Protein AF-A0A9D8I6D3-F1 (afdb_monomer_lite)

Foldseek 3Di:
DDAALCPDPLNVVLCQLWDKDKAAAPDLPPDPPLCNVVCVVQPHPPPVQQQARMKIFTAGPVRHTLFIDGLDPHNHNDPPPDDSVNSNVVSSVRSVVSVPPDPSDRDPPPPDADDEDQWKWKFKAFPDDDNNGHHTDIDIFYDPQLQVQQFDDPAKDKDWQQSVCRVQQPNDDPPPPPAPGGFPDKGWIWIWGDDDPFKTKTKTKIWTHGPDNVFHIWIWIKIWMFGHDPVGTQWIWIKIWTFDWDQDPVVRDTDGGIMMMIMIDDGD

pLDDT: mean 74.61, std 16.97, range [25.23, 98.38]

Structure (mmCIF, N/CA/C/O backbone):
data_AF-A0A9D8I6D3-F1
#
_entry.id   AF-A0A9D8I6D3-F1
#
loop_
_atom_site.group_PDB
_atom_site.id
_atom_site.type_symbol
_atom_site.label_atom_id
_atom_site.label_alt_id
_atom_site.label_comp_id
_atom_site.label_asym_id
_atom_site.label_entity_id
_atom_site.label_seq_id
_atom_site.pdbx_PDB_ins_code
_atom_site.Cartn_x
_atom_site.Cartn_y
_atom_site.Cartn_z
_atom_site.occupancy
_atom_site.B_iso_or_equiv
_atom_site.auth_seq_id
_atom_site.auth_comp_id
_atom_site.auth_asym_id
_atom_site.auth_atom_id
_atom_site.pdbx_PDB_model_num
ATOM 1 N N . MET A 1 1 ? 7.083 16.883 -22.397 1.00 25.23 1 MET A N 1
ATOM 2 C CA . MET A 1 1 ? 6.410 15.819 -21.621 1.00 25.23 1 MET A CA 1
ATOM 3 C C . MET A 1 1 ? 7.353 14.633 -21.540 1.00 25.23 1 MET A C 1
ATOM 5 O O . MET A 1 1 ? 7.956 14.309 -22.550 1.00 25.23 1 MET A O 1
ATOM 9 N N . ARG A 1 2 ? 7.552 14.044 -20.360 1.00 27.38 2 ARG A N 1
ATOM 10 C CA . ARG A 1 2 ? 8.265 12.767 -20.203 1.00 27.38 2 ARG A CA 1
ATOM 11 C C . ARG A 1 2 ? 7.326 11.844 -19.436 1.00 27.38 2 ARG A C 1
ATOM 13 O O . ARG A 1 2 ? 7.412 11.757 -18.217 1.00 27.38 2 ARG A O 1
ATOM 20 N N . GLY A 1 3 ? 6.341 11.309 -20.153 1.00 29.23 3 GLY A N 1
ATOM 21 C CA . GLY A 1 3 ? 5.610 10.132 -19.702 1.00 29.23 3 GLY A CA 1
ATOM 22 C C . GLY A 1 3 ? 6.511 8.908 -19.851 1.00 29.23 3 GLY A C 1
ATOM 23 O O . GLY A 1 3 ? 7.496 8.946 -20.592 1.00 29.23 3 GLY A O 1
ATOM 24 N N . SER A 1 4 ? 6.203 7.841 -19.123 1.00 45.69 4 SER A N 1
ATOM 25 C CA . SER A 1 4 ? 6.807 6.540 -19.399 1.00 45.69 4 SER A CA 1
ATOM 26 C C . SER A 1 4 ? 6.418 6.121 -20.820 1.00 45.69 4 SER A C 1
ATOM 28 O O . SER A 1 4 ? 5.261 6.264 -21.206 1.00 45.69 4 SER A O 1
ATOM 30 N N . SER A 1 5 ? 7.347 5.592 -21.616 1.00 48.78 5 SER A N 1
ATOM 31 C CA . SER A 1 5 ? 7.023 5.091 -22.962 1.00 48.78 5 SER A CA 1
ATOM 32 C C . SER A 1 5 ? 5.937 4.008 -22.942 1.00 48.78 5 SER A C 1
ATOM 34 O O . SER A 1 5 ? 5.195 3.856 -23.907 1.00 48.78 5 SER A O 1
ATOM 36 N N . LEU A 1 6 ? 5.789 3.314 -21.810 1.00 49.06 6 LEU A N 1
ATOM 37 C CA . LEU A 1 6 ? 4.766 2.299 -21.558 1.00 49.06 6 LEU A CA 1
ATOM 38 C C . LEU A 1 6 ? 3.348 2.859 -21.380 1.00 49.06 6 LEU A C 1
ATOM 40 O O . LEU A 1 6 ? 2.385 2.111 -21.515 1.00 49.06 6 LEU A O 1
ATOM 44 N N . SER A 1 7 ? 3.196 4.155 -21.094 1.00 46.78 7 SER A N 1
ATOM 45 C CA . SER A 1 7 ? 1.886 4.811 -20.995 1.00 46.78 7 SER A CA 1
ATOM 46 C C . SER A 1 7 ? 1.435 5.446 -22.317 1.00 46.78 7 SER A C 1
ATOM 48 O O . SER A 1 7 ? 0.397 6.102 -22.350 1.00 46.78 7 SER A O 1
ATOM 50 N N . HIS A 1 8 ? 2.206 5.296 -23.403 1.00 50.53 8 HIS A N 1
ATOM 51 C CA . HIS A 1 8 ? 1.844 5.837 -24.713 1.00 50.53 8 HIS A CA 1
ATOM 52 C C . HIS A 1 8 ? 0.661 5.047 -25.308 1.00 50.53 8 HIS A C 1
ATOM 54 O O . HIS A 1 8 ? 0.730 3.816 -25.317 1.00 50.53 8 HIS A O 1
ATOM 60 N N . PRO A 1 9 ? -0.399 5.691 -25.838 1.00 56.09 9 PRO A N 1
ATOM 61 C CA . PRO A 1 9 ? -1.592 4.992 -26.329 1.00 56.09 9 PRO A CA 1
ATOM 62 C C . PRO A 1 9 ? -1.296 3.889 -27.350 1.00 56.09 9 PRO A C 1
ATOM 64 O O . PRO A 1 9 ? -1.858 2.804 -27.252 1.00 56.09 9 PRO A O 1
ATOM 67 N N . GLU A 1 10 ? -0.363 4.131 -28.271 1.00 52.75 10 GLU A N 1
ATOM 68 C CA . GLU A 1 10 ? 0.056 3.146 -29.281 1.00 52.75 10 GLU A CA 1
ATOM 69 C C . GLU A 1 10 ? 0.803 1.950 -28.673 1.00 52.75 10 GLU A C 1
ATOM 71 O O . GLU A 1 10 ? 0.660 0.821 -29.138 1.00 52.75 10 GLU A O 1
ATOM 76 N N . VAL A 1 11 ? 1.574 2.175 -27.603 1.00 54.31 11 VAL A N 1
ATOM 77 C CA . VAL A 1 11 ? 2.233 1.092 -26.862 1.00 54.31 11 VAL A CA 1
ATOM 78 C C . VAL A 1 11 ? 1.178 0.298 -26.108 1.00 54.31 11 VAL A C 1
ATOM 80 O O . VAL A 1 11 ? 1.127 -0.915 -26.247 1.00 54.31 11 VAL A O 1
ATOM 83 N N . VAL A 1 12 ? 0.266 0.965 -25.397 1.00 57.06 12 VAL A N 1
ATOM 84 C CA . VAL A 1 12 ? -0.869 0.313 -24.726 1.00 57.06 12 VAL A CA 1
ATOM 85 C C . VAL A 1 12 ? -1.694 -0.516 -25.714 1.00 57.06 12 VAL A C 1
ATOM 87 O O . VAL A 1 12 ? -2.088 -1.633 -25.391 1.00 57.06 12 VAL A O 1
ATOM 90 N N . GLU A 1 13 ? -1.935 -0.016 -26.925 1.00 57.06 13 GLU A N 1
ATOM 91 C CA . GLU A 1 13 ? -2.637 -0.752 -27.976 1.00 57.06 13 GLU A CA 1
ATOM 92 C C . GLU A 1 13 ? -1.855 -1.982 -28.456 1.00 57.06 13 GLU A C 1
ATOM 94 O O . GLU A 1 13 ? -2.432 -3.068 -28.526 1.00 57.06 13 GLU A O 1
ATOM 99 N N . ALA A 1 14 ? -0.548 -1.847 -28.701 1.00 52.81 14 ALA A N 1
ATOM 100 C CA . ALA A 1 14 ? 0.328 -2.959 -29.076 1.00 52.81 14 ALA A CA 1
ATOM 101 C C . ALA A 1 14 ? 0.475 -4.016 -27.964 1.00 52.81 14 ALA A C 1
ATOM 103 O O . ALA A 1 14 ? 0.697 -5.189 -28.258 1.00 52.81 14 ALA A O 1
ATOM 104 N N . LEU A 1 15 ? 0.335 -3.614 -26.697 1.00 55.47 15 LEU A N 1
ATOM 105 C CA . LEU A 1 15 ? 0.423 -4.474 -25.516 1.00 55.47 15 LEU A CA 1
ATOM 106 C C . LEU A 1 15 ? -0.850 -5.287 -25.250 1.00 55.47 15 LEU A C 1
ATOM 108 O O . LEU A 1 15 ? -0.769 -6.339 -24.633 1.00 55.47 15 LEU A O 1
ATOM 112 N N . ARG A 1 16 ? -2.027 -4.847 -25.711 1.00 55.91 16 ARG A N 1
ATOM 113 C CA . ARG A 1 16 ? -3.321 -5.503 -25.418 1.00 55.91 16 ARG A CA 1
ATOM 114 C C . ARG A 1 16 ? -3.412 -7.018 -25.680 1.00 55.91 16 ARG A C 1
ATOM 116 O O . ARG A 1 16 ? -4.182 -7.649 -24.959 1.00 55.91 16 ARG A O 1
ATOM 123 N N . PRO A 1 17 ? -2.730 -7.617 -26.676 1.00 57.31 17 PRO A N 1
ATOM 124 C CA . PRO A 1 17 ? -2.785 -9.061 -26.907 1.00 57.31 17 PRO A CA 1
ATOM 125 C C . PRO A 1 17 ? -1.760 -9.861 -26.089 1.00 57.31 17 PRO A C 1
ATOM 127 O O . PRO A 1 17 ? -1.773 -11.089 -26.167 1.00 57.31 17 PRO A O 1
ATOM 130 N N . PHE A 1 18 ? -0.864 -9.195 -25.353 1.00 60.69 18 PHE A N 1
ATOM 131 C CA . PHE A 1 18 ? 0.309 -9.803 -24.726 1.00 60.69 18 PHE A CA 1
ATOM 132 C C . PHE A 1 18 ? 0.389 -9.452 -23.247 1.00 60.69 18 PHE A C 1
ATOM 134 O O . PHE A 1 18 ? 0.079 -8.337 -22.832 1.00 60.69 18 PHE A O 1
ATOM 141 N N . ILE A 1 19 ? 0.892 -10.380 -22.441 1.00 57.84 19 ILE A N 1
ATOM 142 C CA . ILE A 1 19 ? 1.398 -10.006 -21.122 1.00 57.84 19 ILE A CA 1
ATOM 143 C C . ILE A 1 19 ? 2.809 -9.477 -21.357 1.00 57.84 19 ILE A C 1
ATOM 145 O O . ILE A 1 19 ? 3.687 -10.218 -21.802 1.00 57.84 19 ILE A O 1
ATOM 149 N N . VAL A 1 20 ? 3.025 -8.189 -21.084 1.00 60.09 20 VAL A N 1
ATOM 150 C CA . VAL A 1 20 ? 4.369 -7.610 -21.075 1.00 60.09 20 VAL A CA 1
ATOM 151 C C . VAL A 1 20 ? 4.749 -7.255 -19.658 1.00 60.09 20 VAL A C 1
ATOM 153 O O . VAL A 1 20 ? 4.120 -6.420 -19.012 1.00 60.09 20 VAL A O 1
ATOM 156 N N . THR A 1 21 ? 5.797 -7.915 -19.190 1.00 61.16 21 THR A N 1
ATOM 157 C CA . THR A 1 21 ? 6.391 -7.689 -17.879 1.00 61.16 21 THR A CA 1
ATOM 158 C C . THR A 1 21 ? 7.831 -7.237 -18.051 1.00 61.16 21 THR A C 1
ATOM 160 O O . THR A 1 21 ? 8.474 -7.523 -19.070 1.00 61.16 21 THR A O 1
ATOM 163 N N . PHE A 1 22 ? 8.333 -6.494 -17.073 1.00 65.06 22 PHE A N 1
ATOM 164 C CA . PHE A 1 22 ? 9.709 -6.036 -17.058 1.00 65.06 22 PHE A CA 1
ATOM 165 C C . PHE A 1 22 ? 10.405 -6.466 -15.773 1.00 65.06 22 PHE A C 1
ATOM 167 O O . PHE A 1 22 ? 9.817 -6.451 -14.696 1.00 65.06 22 PHE A O 1
ATOM 174 N N . TRP A 1 23 ? 11.681 -6.822 -15.887 1.00 64.19 23 TRP A N 1
ATOM 175 C CA . TRP A 1 23 ? 12.535 -7.073 -14.732 1.00 64.19 23 TRP A CA 1
ATOM 176 C C . TRP A 1 23 ? 13.748 -6.157 -14.771 1.00 64.19 23 TRP A C 1
ATOM 178 O O . TRP A 1 23 ? 14.452 -6.096 -15.779 1.00 64.19 23 TRP A O 1
ATOM 188 N N . GLY A 1 24 ? 13.968 -5.440 -13.671 1.00 58.34 24 GLY A N 1
ATOM 189 C CA . GLY A 1 24 ? 14.990 -4.413 -13.544 1.00 58.34 24 GLY A CA 1
ATOM 190 C C . GLY A 1 24 ? 16.046 -4.747 -12.495 1.00 58.34 24 GLY A C 1
ATOM 191 O O . GLY A 1 24 ? 16.035 -4.094 -11.462 1.00 58.34 24 GLY A O 1
ATOM 192 N N . GLN A 1 25 ? 16.942 -5.722 -12.705 1.00 58.38 25 GLN A N 1
ATOM 193 C CA . GLN A 1 25 ? 18.118 -5.917 -11.834 1.00 58.38 25 GLN A CA 1
ATOM 194 C C . GLN A 1 25 ? 19.316 -6.560 -12.547 1.00 58.38 25 GLN A C 1
ATOM 196 O O . GLN A 1 25 ? 19.176 -7.348 -13.479 1.00 58.38 25 GLN A O 1
ATOM 201 N N . SER A 1 26 ? 20.511 -6.235 -12.044 1.00 50.62 26 SER A N 1
ATOM 202 C CA . SER A 1 26 ? 21.804 -6.826 -12.409 1.00 50.62 26 SER A CA 1
ATOM 203 C C . SER A 1 26 ? 22.132 -8.127 -11.663 1.00 50.62 26 SER A C 1
ATOM 205 O O . SER A 1 26 ? 23.129 -8.763 -11.994 1.00 50.62 26 SER A O 1
ATOM 207 N N . ASN A 1 27 ? 21.334 -8.519 -10.659 1.00 51.69 27 ASN A N 1
ATOM 208 C CA . ASN A 1 27 ? 21.620 -9.679 -9.816 1.00 51.69 27 ASN A CA 1
ATOM 209 C C . ASN A 1 27 ? 20.580 -10.796 -10.007 1.00 51.69 27 ASN A C 1
ATOM 211 O O . ASN A 1 27 ? 19.398 -10.618 -9.720 1.00 51.69 27 ASN A O 1
ATOM 215 N N . ASN A 1 28 ? 21.036 -11.954 -10.487 1.00 58.34 28 ASN A N 1
ATOM 216 C CA . ASN A 1 28 ? 20.189 -13.115 -10.781 1.00 58.34 28 ASN A CA 1
ATOM 217 C C . ASN A 1 28 ? 19.719 -13.855 -9.521 1.00 58.34 28 ASN A C 1
ATOM 219 O O . ASN A 1 28 ? 18.747 -14.600 -9.584 1.00 58.34 28 ASN A O 1
ATOM 223 N N . GLU A 1 29 ? 20.402 -13.673 -8.389 1.00 56.31 29 GLU A N 1
ATOM 224 C CA . GLU A 1 29 ? 20.186 -14.455 -7.162 1.00 56.31 29 GLU A CA 1
ATOM 225 C C . GLU A 1 29 ? 18.871 -14.132 -6.434 1.00 56.31 29 GLU A C 1
ATOM 227 O O . GLU A 1 29 ? 18.502 -14.829 -5.494 1.00 56.31 29 GLU A O 1
ATOM 232 N N . ARG A 1 30 ? 18.158 -13.077 -6.852 1.00 60.78 30 ARG A N 1
ATOM 233 C CA . ARG A 1 30 ? 16.897 -12.620 -6.239 1.00 60.78 30 ARG A CA 1
ATOM 234 C C . ARG A 1 30 ? 15.720 -12.584 -7.217 1.00 60.78 30 ARG A C 1
ATOM 236 O O . ARG A 1 30 ? 14.749 -11.870 -6.978 1.00 60.78 30 ARG A O 1
ATOM 243 N N . LEU A 1 31 ? 15.815 -13.297 -8.340 1.00 65.00 31 LEU A N 1
ATOM 244 C CA . LEU A 1 31 ? 14.696 -13.410 -9.275 1.00 65.00 31 LEU A CA 1
ATOM 245 C C . LEU A 1 31 ? 13.529 -14.147 -8.594 1.00 65.00 31 LEU A C 1
ATOM 247 O O . LEU A 1 31 ? 13.761 -15.234 -8.067 1.00 65.00 31 LEU A O 1
ATOM 251 N N . PRO A 1 32 ? 12.297 -13.603 -8.614 1.00 64.12 32 PRO A N 1
ATOM 252 C CA . PRO A 1 32 ? 11.116 -14.348 -8.198 1.00 64.12 32 PRO A CA 1
ATOM 253 C C . PRO A 1 32 ? 10.988 -15.649 -8.993 1.00 64.12 32 PRO A C 1
ATOM 255 O O . PRO A 1 32 ? 11.349 -15.683 -10.176 1.00 64.12 32 PRO A O 1
ATOM 258 N N . ASP A 1 33 ? 10.429 -16.683 -8.365 1.00 67.56 33 ASP A N 1
ATOM 259 C CA . ASP A 1 33 ? 10.305 -18.023 -8.955 1.00 67.56 33 ASP A CA 1
ATOM 260 C C . ASP A 1 33 ? 9.580 -18.010 -10.309 1.00 67.56 33 ASP A C 1
ATOM 262 O O . ASP A 1 33 ? 9.948 -18.759 -11.209 1.00 67.56 33 ASP A O 1
ATOM 266 N N . ASP A 1 34 ? 8.631 -17.093 -10.506 1.00 66.62 34 ASP A N 1
ATOM 267 C CA . ASP A 1 34 ? 7.890 -16.951 -11.766 1.00 66.62 34 ASP A CA 1
ATOM 268 C C . ASP A 1 34 ? 8.686 -16.228 -12.872 1.00 66.62 34 ASP A C 1
ATOM 270 O O . ASP A 1 34 ? 8.423 -16.393 -14.064 1.00 66.62 34 ASP A O 1
ATOM 274 N N . VAL A 1 35 ? 9.685 -15.420 -12.504 1.00 70.62 35 VAL A N 1
ATOM 275 C CA . VAL A 1 35 ? 10.511 -14.639 -13.446 1.00 70.62 35 VAL A CA 1
ATOM 276 C C . VAL A 1 35 ? 11.757 -15.420 -13.860 1.00 70.62 35 VAL A C 1
ATOM 278 O O . VAL A 1 35 ? 12.253 -15.261 -14.980 1.00 70.62 35 VAL A O 1
ATOM 281 N N . LEU A 1 36 ? 12.266 -16.288 -12.984 1.00 73.31 36 LEU A N 1
ATOM 282 C CA . LEU A 1 36 ? 13.466 -17.083 -13.231 1.00 73.31 36 LEU A CA 1
ATOM 283 C C . LEU A 1 36 ? 13.376 -17.932 -14.524 1.00 73.31 36 LEU A C 1
ATOM 285 O O . LEU A 1 36 ? 14.323 -17.862 -15.316 1.00 73.31 36 LEU A O 1
ATOM 289 N N . PRO A 1 37 ? 12.270 -18.646 -14.824 1.00 75.38 37 PRO A N 1
ATOM 290 C CA . PRO A 1 37 ? 12.111 -19.383 -16.078 1.00 75.38 37 PRO A CA 1
ATOM 291 C C . PR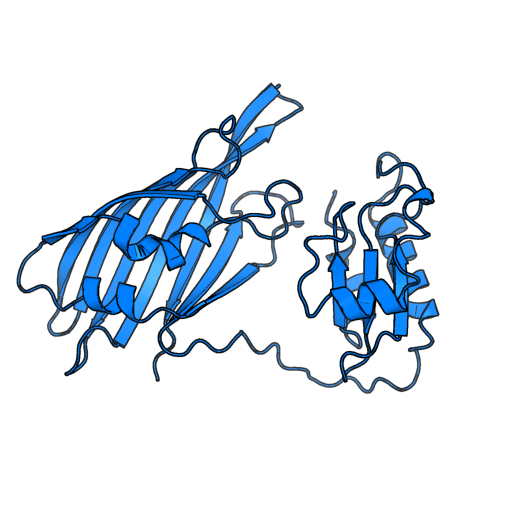O A 1 37 ? 12.153 -18.480 -17.315 1.00 75.38 37 PRO A C 1
ATOM 293 O O . PRO A 1 37 ? 12.790 -18.829 -18.309 1.00 75.38 37 PRO A O 1
ATOM 296 N N . LEU A 1 38 ? 11.537 -17.293 -17.252 1.00 75.81 38 LEU A N 1
ATOM 297 C CA . LEU A 1 38 ? 11.550 -16.316 -18.349 1.00 75.81 38 LEU A CA 1
ATOM 298 C C . LEU A 1 38 ? 12.968 -15.793 -18.606 1.00 75.81 38 LEU A C 1
ATOM 300 O O . LEU A 1 38 ? 13.418 -15.705 -19.749 1.00 75.81 38 LEU A O 1
ATOM 304 N N . HIS A 1 39 ? 13.699 -15.498 -17.532 1.00 74.50 39 HIS A N 1
ATOM 305 C CA . HIS A 1 39 ? 15.086 -15.048 -17.587 1.00 74.50 39 HIS A CA 1
ATOM 306 C C . HIS A 1 39 ? 16.042 -16.127 -18.129 1.00 74.50 39 HIS A C 1
ATOM 308 O O . HIS A 1 39 ? 16.979 -15.824 -18.872 1.00 74.50 39 HIS A O 1
ATOM 314 N N . GLN A 1 40 ? 15.823 -17.394 -17.774 1.00 76.19 40 GLN A N 1
ATOM 315 C CA . GLN A 1 40 ? 16.586 -18.522 -18.314 1.00 76.19 40 GLN A CA 1
ATOM 316 C C . GLN A 1 40 ? 16.282 -18.741 -19.800 1.00 76.19 40 GLN A C 1
ATOM 318 O O . GLN A 1 40 ? 17.212 -18.852 -20.600 1.00 76.19 40 GLN A O 1
ATOM 323 N N . ALA A 1 41 ? 15.002 -18.722 -20.183 1.00 73.44 41 ALA A N 1
ATOM 324 C CA . ALA A 1 41 ? 14.556 -18.865 -21.569 1.00 73.44 41 ALA A CA 1
ATOM 325 C C . ALA A 1 41 ? 15.065 -17.736 -22.483 1.00 73.44 41 ALA A C 1
ATOM 327 O O . ALA A 1 41 ? 15.252 -17.946 -23.679 1.00 73.44 41 ALA A O 1
ATOM 328 N N . SER A 1 42 ? 15.369 -16.560 -21.925 1.00 70.62 42 SER A N 1
ATOM 329 C CA . SER A 1 42 ? 15.998 -15.452 -22.650 1.00 70.62 42 SER A CA 1
ATOM 330 C C . SER A 1 42 ? 17.528 -15.571 -22.791 1.00 70.62 42 SER A C 1
ATOM 332 O O . SER A 1 42 ? 18.176 -14.582 -23.128 1.00 70.62 42 SER A O 1
ATOM 334 N N . GLY A 1 43 ? 18.138 -16.722 -22.479 1.00 67.56 43 GLY A N 1
ATOM 335 C CA . GLY A 1 43 ? 19.587 -16.957 -22.621 1.00 67.56 43 GLY A CA 1
ATOM 336 C C . GLY A 1 43 ? 20.438 -16.745 -21.357 1.00 67.56 43 GLY A C 1
ATOM 337 O O . GLY A 1 43 ? 21.668 -16.830 -21.423 1.00 67.56 43 GLY A O 1
ATOM 338 N N . GLY A 1 44 ? 19.824 -16.509 -20.190 1.00 61.56 44 GLY A N 1
ATOM 339 C CA . GLY A 1 44 ? 20.514 -16.490 -18.892 1.00 61.56 44 GLY A CA 1
ATOM 340 C C . GLY A 1 44 ? 21.611 -15.419 -18.717 1.00 61.56 44 GLY A C 1
ATOM 341 O O . GLY A 1 44 ? 21.577 -14.348 -19.321 1.00 61.56 44 GLY A O 1
ATOM 342 N N . ALA A 1 45 ? 22.575 -15.694 -17.824 1.00 50.94 45 ALA A N 1
ATOM 343 C CA . ALA A 1 45 ? 23.610 -14.770 -17.321 1.00 50.94 45 ALA A CA 1
ATOM 344 C C . ALA A 1 45 ? 24.635 -14.265 -18.363 1.00 50.94 45 ALA A C 1
ATOM 346 O O . ALA A 1 45 ? 25.458 -13.406 -18.050 1.00 50.94 45 ALA A O 1
ATOM 347 N N . SER A 1 46 ? 24.593 -14.772 -19.595 1.00 48.34 46 SER A N 1
ATOM 348 C CA . SER A 1 46 ? 25.583 -14.503 -20.647 1.00 48.34 46 SER A CA 1
ATOM 349 C C . SER A 1 46 ? 25.493 -13.097 -21.268 1.00 48.34 46 SER A C 1
ATOM 351 O O . SER A 1 46 ? 26.379 -12.700 -22.022 1.00 48.34 46 SER A O 1
ATOM 353 N N . HIS A 1 47 ? 24.470 -12.306 -20.925 1.00 49.00 47 HIS A N 1
ATOM 354 C CA . HIS A 1 47 ? 24.153 -11.060 -21.631 1.00 49.00 47 HIS A CA 1
ATOM 355 C C . HIS A 1 47 ? 24.216 -9.774 -20.797 1.00 49.00 47 HIS A C 1
ATOM 357 O O . HIS A 1 47 ? 23.933 -8.704 -21.327 1.00 49.00 47 HIS A O 1
ATOM 363 N N . PHE A 1 48 ? 24.699 -9.801 -19.548 1.00 49.22 48 PHE A N 1
ATOM 364 C CA . PHE A 1 48 ? 24.988 -8.551 -18.814 1.00 49.22 48 PHE A CA 1
ATOM 365 C C . PHE A 1 48 ? 26.072 -7.681 -19.477 1.00 49.22 48 PHE A C 1
ATOM 367 O O . PHE A 1 48 ? 26.217 -6.509 -19.139 1.00 49.22 48 PHE A O 1
ATOM 374 N N . ALA A 1 49 ? 26.759 -8.207 -20.495 1.00 47.06 49 ALA A N 1
ATOM 375 C CA . ALA A 1 49 ? 27.606 -7.438 -21.399 1.00 47.06 49 ALA A CA 1
ATOM 376 C C . ALA A 1 49 ? 26.844 -6.365 -22.214 1.00 47.06 49 ALA A C 1
ATOM 378 O O . ALA A 1 49 ? 27.483 -5.494 -22.799 1.00 47.06 49 ALA A O 1
ATOM 379 N N . THR A 1 50 ? 25.501 -6.386 -22.273 1.00 49.31 50 THR A N 1
ATOM 380 C CA . THR A 1 50 ? 24.719 -5.453 -23.108 1.00 49.31 50 THR A CA 1
ATOM 381 C C . THR A 1 50 ? 24.295 -4.156 -22.412 1.00 49.31 50 THR A C 1
ATOM 383 O O . THR A 1 50 ? 23.665 -3.327 -23.064 1.00 49.31 50 THR A O 1
ATOM 386 N N . GLY A 1 51 ? 24.637 -3.938 -21.136 1.00 50.41 51 GLY A N 1
ATOM 387 C CA . GLY A 1 51 ? 24.558 -2.621 -20.475 1.00 50.41 51 GLY A CA 1
ATOM 388 C C . GLY A 1 51 ? 23.159 -2.086 -20.116 1.00 50.41 51 GLY A C 1
ATOM 389 O O . GLY A 1 51 ? 23.057 -0.994 -19.562 1.00 50.41 51 GLY A O 1
ATOM 390 N N . SER A 1 52 ? 22.083 -2.839 -20.379 1.00 59.34 52 SER A N 1
ATOM 391 C CA . SER A 1 52 ? 20.728 -2.521 -19.903 1.00 59.34 52 SER A CA 1
ATOM 392 C C . SER A 1 52 ? 20.365 -3.407 -18.713 1.00 59.34 52 SER A C 1
ATOM 394 O O . SER A 1 52 ? 20.474 -4.629 -18.793 1.00 59.34 52 SER A O 1
ATOM 396 N N . ASN A 1 53 ? 19.928 -2.798 -17.611 1.00 63.66 53 ASN A N 1
ATOM 397 C CA . ASN A 1 53 ? 19.466 -3.506 -16.415 1.00 63.66 53 ASN A CA 1
ATOM 398 C C . ASN A 1 53 ? 17.968 -3.839 -16.453 1.00 63.66 53 ASN A C 1
ATOM 400 O O . ASN A 1 53 ? 17.492 -4.472 -15.519 1.00 63.66 53 ASN A O 1
ATOM 404 N N . VAL A 1 54 ? 17.241 -3.416 -17.494 1.00 69.94 54 VAL A N 1
ATOM 405 C CA . VAL A 1 54 ? 15.803 -3.665 -17.654 1.00 69.94 54 VAL A CA 1
ATOM 406 C C . VAL A 1 54 ? 15.583 -4.605 -18.830 1.00 69.94 54 VAL A C 1
ATOM 408 O O . VAL A 1 54 ? 15.970 -4.292 -19.955 1.00 69.94 54 VAL A O 1
ATOM 411 N N . ARG A 1 55 ? 14.925 -5.739 -18.589 1.00 75.12 55 ARG A N 1
ATOM 412 C CA . ARG A 1 55 ? 14.458 -6.659 -19.634 1.00 75.12 55 ARG A CA 1
ATOM 413 C C . ARG A 1 55 ? 12.954 -6.581 -19.756 1.00 75.12 55 ARG A C 1
ATOM 415 O O . ARG A 1 55 ? 12.273 -6.551 -18.739 1.00 75.12 55 ARG A O 1
ATOM 422 N N . CYS A 1 56 ? 12.460 -6.599 -20.982 1.00 78.62 56 CYS A N 1
ATOM 423 C CA . CYS A 1 56 ? 11.050 -6.725 -21.303 1.00 78.62 56 CYS A CA 1
ATOM 424 C C . CYS A 1 56 ? 10.800 -8.119 -21.876 1.00 78.62 56 CYS A C 1
ATOM 426 O O . CYS A 1 56 ? 11.492 -8.544 -22.804 1.00 78.62 56 CYS A O 1
ATOM 428 N N . PHE A 1 57 ? 9.805 -8.809 -21.332 1.00 81.88 57 PHE A N 1
ATOM 429 C CA . PHE A 1 57 ? 9.352 -10.112 -21.804 1.00 81.88 57 PHE A CA 1
ATOM 430 C C . PHE A 1 57 ? 7.972 -9.954 -22.435 1.00 81.88 57 PHE A C 1
ATOM 432 O O . PHE A 1 57 ? 7.103 -9.314 -21.849 1.00 81.88 57 PHE A O 1
ATOM 439 N N . VAL A 1 58 ? 7.781 -10.529 -23.619 1.00 79.81 58 VAL A N 1
ATOM 440 C CA . VAL A 1 58 ? 6.497 -10.602 -24.322 1.00 79.81 58 VAL A CA 1
ATOM 441 C C . VAL A 1 58 ? 6.004 -12.034 -24.208 1.00 79.81 58 VAL A C 1
ATOM 443 O O . VAL A 1 58 ? 6.666 -12.942 -24.712 1.00 79.81 58 VAL A O 1
ATOM 446 N N . LEU A 1 59 ? 4.874 -12.238 -23.535 1.00 75.06 59 LEU A N 1
ATOM 447 C CA . LEU A 1 59 ? 4.297 -13.562 -23.304 1.00 75.06 59 LEU A CA 1
ATOM 448 C C . LEU A 1 59 ? 2.993 -13.751 -24.092 1.00 75.06 59 LEU A C 1
ATOM 450 O O . LEU A 1 59 ? 2.272 -12.783 -24.356 1.00 75.06 59 LEU A O 1
ATOM 454 N N . ASP A 1 60 ? 2.684 -15.002 -24.434 1.00 70.88 60 ASP A N 1
ATOM 455 C CA . ASP A 1 60 ? 1.363 -15.401 -24.924 1.00 70.88 60 ASP A CA 1
ATOM 456 C C . ASP A 1 60 ? 0.322 -15.455 -23.788 1.00 70.88 60 ASP A C 1
ATOM 458 O O . ASP A 1 60 ? 0.624 -15.215 -22.616 1.00 70.88 60 ASP A O 1
ATOM 462 N N . ALA A 1 61 ? -0.930 -15.760 -24.139 1.00 65.19 61 ALA A N 1
ATOM 463 C CA . ALA A 1 61 ? -2.031 -15.851 -23.178 1.00 65.19 61 ALA A CA 1
ATOM 464 C C . ALA A 1 61 ? -1.887 -17.011 -22.171 1.00 65.19 61 ALA A C 1
ATOM 466 O O . ALA A 1 61 ? -2.510 -16.966 -21.112 1.00 65.19 61 ALA A O 1
ATOM 467 N N . ASP A 1 62 ? -1.063 -18.016 -22.479 1.00 65.81 62 ASP A N 1
ATOM 468 C CA . ASP A 1 62 ? -0.739 -19.134 -21.588 1.00 65.81 62 ASP A CA 1
ATOM 469 C C . ASP A 1 62 ? 0.498 -18.828 -20.714 1.00 65.81 62 ASP A C 1
ATOM 471 O O . ASP A 1 62 ? 0.961 -19.690 -19.966 1.00 65.81 62 ASP A O 1
ATOM 475 N N . GLY A 1 63 ? 1.060 -17.614 -20.808 1.00 66.19 63 GLY A N 1
ATOM 476 C CA . GLY A 1 63 ? 2.249 -17.188 -20.069 1.00 66.19 63 GLY A CA 1
ATOM 477 C C . GLY A 1 63 ? 3.576 -17.676 -20.659 1.00 66.19 63 GLY A C 1
ATOM 478 O O . GLY A 1 63 ? 4.612 -17.559 -20.003 1.00 66.19 63 GLY A O 1
ATOM 479 N N . ARG A 1 64 ? 3.594 -18.214 -21.886 1.00 76.31 64 ARG A N 1
ATOM 480 C CA . ARG A 1 64 ? 4.832 -18.657 -22.549 1.00 76.31 64 ARG A CA 1
ATOM 481 C C . ARG A 1 64 ? 5.563 -17.484 -23.187 1.00 76.31 64 ARG A C 1
ATOM 483 O O . ARG A 1 64 ? 4.951 -16.629 -23.819 1.00 76.31 64 ARG A O 1
ATOM 490 N N . LEU A 1 65 ? 6.891 -17.474 -23.077 1.00 80.44 65 LEU A N 1
ATOM 491 C CA . LEU A 1 65 ? 7.742 -16.442 -23.671 1.00 80.44 65 LEU A CA 1
ATOM 492 C C . LEU A 1 65 ? 7.711 -16.502 -25.208 1.00 80.44 65 LEU A C 1
ATOM 494 O O . LEU A 1 65 ? 8.173 -17.474 -25.800 1.00 80.44 65 LEU A O 1
ATOM 498 N N . LEU A 1 66 ? 7.215 -15.438 -25.843 1.00 80.62 66 LEU A N 1
ATOM 499 C CA . LEU A 1 66 ? 7.215 -15.250 -27.298 1.00 80.62 66 LEU A CA 1
ATOM 500 C C . LEU A 1 66 ? 8.450 -14.488 -27.776 1.00 80.62 66 LEU A C 1
ATOM 502 O O . LEU A 1 66 ? 9.019 -14.800 -28.818 1.00 80.62 66 LEU A O 1
ATOM 506 N N . HIS A 1 67 ? 8.848 -13.459 -27.029 1.00 85.44 67 HIS A N 1
ATOM 507 C CA . HIS A 1 67 ? 9.981 -12.601 -27.369 1.00 85.44 67 HIS A CA 1
ATOM 508 C C . HIS A 1 67 ? 10.519 -11.894 -26.138 1.00 85.44 67 HIS A C 1
ATOM 510 O O . HIS A 1 67 ? 9.818 -11.728 -25.141 1.00 85.44 67 HIS A O 1
ATOM 516 N N . TRP A 1 68 ? 11.752 -11.416 -26.222 1.00 84.81 68 TRP A N 1
ATOM 517 C CA . TRP A 1 68 ? 12.328 -10.559 -25.200 1.00 84.81 68 TRP A CA 1
ATOM 518 C C . TRP A 1 68 ? 13.213 -9.493 -25.836 1.00 84.81 68 TRP A C 1
ATOM 520 O O . TRP A 1 68 ? 13.770 -9.673 -26.919 1.00 84.81 68 TRP A O 1
ATOM 530 N N . PHE A 1 69 ? 13.341 -8.362 -25.154 1.00 80.00 69 PHE A N 1
ATOM 531 C CA . PHE A 1 69 ? 14.213 -7.273 -25.574 1.00 80.00 69 PHE A CA 1
ATOM 532 C C . PHE A 1 69 ? 14.656 -6.440 -24.371 1.00 80.00 69 PHE A C 1
ATOM 534 O O . PHE A 1 69 ? 14.102 -6.544 -23.276 1.00 80.00 69 PHE A O 1
ATOM 541 N N . ASN A 1 70 ? 15.680 -5.612 -24.560 1.00 78.12 70 ASN A N 1
ATOM 542 C CA . ASN A 1 70 ? 16.123 -4.688 -23.522 1.00 78.12 70 ASN A CA 1
ATOM 543 C C . ASN A 1 70 ? 15.131 -3.530 -23.404 1.00 78.12 70 ASN A C 1
ATOM 545 O O . ASN A 1 70 ? 14.749 -2.939 -24.406 1.00 78.12 70 ASN A O 1
ATOM 549 N N . GLY A 1 71 ? 14.781 -3.128 -22.185 1.00 72.62 71 GLY A N 1
ATOM 550 C CA . GLY A 1 71 ? 13.915 -1.970 -21.959 1.00 72.62 71 GLY A CA 1
ATOM 551 C C . GLY A 1 71 ? 14.514 -0.661 -22.489 1.00 72.62 71 GLY A C 1
ATOM 552 O O . GLY A 1 71 ? 13.781 0.301 -22.728 1.00 72.62 71 GLY A O 1
ATOM 553 N N . PHE A 1 72 ? 15.833 -0.645 -22.728 1.00 71.12 72 PHE A N 1
ATOM 554 C CA . PHE A 1 72 ? 16.563 0.456 -23.344 1.00 71.12 72 PHE A CA 1
ATOM 555 C C . PHE A 1 72 ? 17.361 -0.020 -24.573 1.00 71.12 72 PHE A C 1
ATOM 557 O O . PHE A 1 72 ? 18.161 -0.950 -24.459 1.00 71.12 72 PHE A O 1
ATOM 564 N N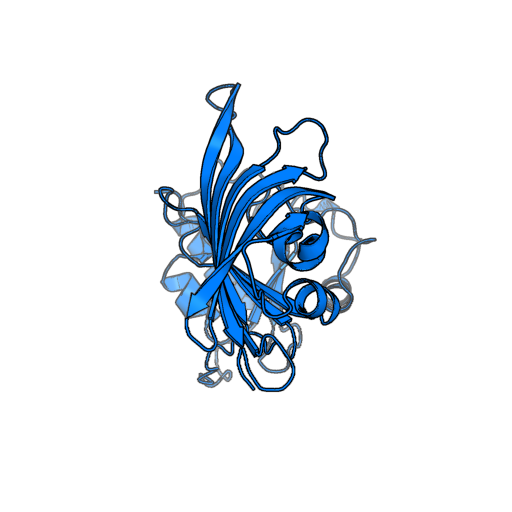 . PRO A 1 73 ? 17.202 0.633 -25.740 1.00 62.47 73 PRO A N 1
ATOM 565 C CA . PRO A 1 73 ? 17.794 0.193 -27.005 1.00 62.47 73 PRO A CA 1
ATOM 566 C C . PRO A 1 73 ? 19.323 0.360 -27.122 1.00 62.47 73 PRO A C 1
ATOM 568 O O . PRO A 1 73 ? 19.879 -0.111 -28.109 1.00 62.47 73 PRO A O 1
ATOM 571 N N . ASN A 1 74 ? 20.000 1.017 -26.165 1.00 57.53 74 ASN A N 1
ATOM 572 C CA . ASN A 1 74 ? 21.444 1.297 -26.203 1.00 57.53 74 ASN A CA 1
ATOM 573 C C . ASN A 1 74 ? 22.169 0.846 -24.915 1.00 57.53 74 ASN A C 1
ATOM 575 O O . ASN A 1 74 ? 21.596 0.872 -23.829 1.00 57.53 74 ASN A O 1
ATOM 579 N N . HIS A 1 75 ? 23.456 0.500 -25.060 1.00 52.12 75 HIS A N 1
ATOM 580 C CA . HIS A 1 75 ? 24.365 -0.036 -24.027 1.00 52.12 75 HIS A CA 1
ATOM 581 C C . HIS A 1 75 ? 24.710 0.909 -22.872 1.00 52.12 75 HIS A C 1
ATOM 583 O O . HIS A 1 75 ? 25.272 0.488 -21.864 1.00 52.12 75 HIS A O 1
ATOM 589 N N . THR A 1 76 ? 24.407 2.191 -23.013 1.00 45.53 76 THR A N 1
ATOM 590 C CA . THR A 1 76 ? 24.505 3.162 -21.935 1.00 45.53 76 THR A CA 1
ATOM 591 C C . THR A 1 76 ? 23.084 3.382 -21.453 1.00 45.53 76 THR A C 1
ATOM 593 O O . THR A 1 76 ? 22.255 3.884 -22.207 1.00 45.53 76 THR A O 1
ATOM 596 N N . GLY A 1 77 ? 22.776 2.966 -20.223 1.00 45.91 77 GLY A N 1
ATOM 597 C CA . GLY A 1 77 ? 21.462 3.097 -19.578 1.00 45.91 77 GLY A CA 1
ATOM 598 C C . GLY A 1 77 ? 20.990 4.542 -19.362 1.00 45.91 77 GLY A C 1
ATOM 599 O O . GLY A 1 77 ? 20.346 4.837 -18.362 1.00 45.91 77 GLY A O 1
ATOM 600 N N . ASN A 1 78 ? 21.327 5.459 -20.269 1.00 45.84 78 ASN A N 1
ATOM 601 C CA . ASN A 1 78 ? 20.945 6.847 -20.231 1.00 45.84 78 ASN A CA 1
ATOM 602 C C . ASN A 1 78 ? 19.928 7.147 -21.353 1.00 45.84 78 ASN A C 1
ATOM 604 O O . ASN A 1 78 ? 20.305 7.227 -22.523 1.00 45.84 78 ASN A O 1
ATOM 608 N N . PRO A 1 79 ? 18.639 7.354 -21.026 1.00 52.25 79 PRO A N 1
ATOM 609 C CA . PRO A 1 79 ? 17.620 7.809 -21.975 1.00 52.25 79 PRO A CA 1
ATOM 610 C C . PRO A 1 79 ? 17.827 9.267 -22.427 1.00 52.25 79 PRO A C 1
ATOM 612 O O . PRO A 1 79 ? 17.013 9.800 -23.184 1.00 52.25 79 PRO A O 1
ATOM 615 N N . MET A 1 80 ? 18.889 9.943 -21.969 1.00 45.22 80 MET A N 1
ATOM 616 C CA . MET A 1 80 ? 19.234 11.292 -22.404 1.00 45.22 80 MET A CA 1
ATOM 617 C C . MET A 1 80 ? 19.528 11.337 -23.906 1.00 45.22 80 MET A C 1
ATOM 619 O O . MET A 1 80 ? 20.613 10.989 -24.357 1.00 45.22 80 MET A O 1
ATOM 623 N N . GLY A 1 81 ? 18.543 11.805 -24.667 1.00 52.19 81 GLY A N 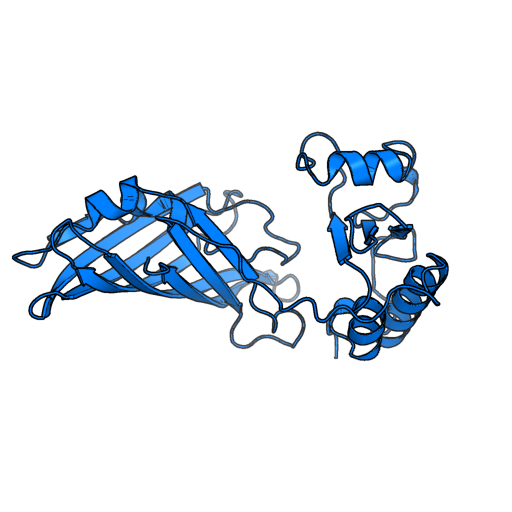1
ATOM 624 C CA . GLY A 1 81 ? 18.679 12.111 -26.089 1.00 52.19 81 GLY A CA 1
ATOM 625 C C . GLY A 1 81 ? 17.522 11.616 -26.946 1.00 52.19 81 GLY A C 1
ATOM 626 O O . GLY A 1 81 ? 17.380 12.111 -28.056 1.00 52.19 81 GLY A O 1
ATOM 627 N N . ARG A 1 82 ? 16.683 10.699 -26.439 1.00 61.50 82 ARG A N 1
ATOM 628 C CA . ARG A 1 82 ? 15.518 10.206 -27.184 1.00 61.50 82 ARG A CA 1
ATOM 629 C C . ARG A 1 82 ? 14.205 10.808 -26.699 1.00 61.50 82 ARG A C 1
ATOM 631 O O . ARG A 1 82 ? 14.010 11.006 -25.495 1.00 61.50 82 ARG A O 1
ATOM 638 N N . SER A 1 83 ? 13.306 11.098 -27.633 1.00 65.19 83 SER A N 1
ATOM 639 C CA . SER A 1 83 ? 11.940 11.526 -27.330 1.00 65.19 83 SER A CA 1
ATOM 640 C C . SER A 1 83 ? 11.098 10.350 -26.808 1.00 65.19 83 SER A C 1
ATOM 642 O O . SER A 1 83 ? 11.456 9.181 -26.967 1.00 65.19 83 SER A O 1
ATOM 644 N N . SER A 1 84 ? 9.961 10.654 -26.173 1.00 60.34 84 SER A N 1
ATOM 645 C CA . SER A 1 84 ? 8.980 9.633 -25.769 1.00 60.34 84 SER A CA 1
ATOM 646 C C . SER A 1 84 ? 8.514 8.795 -26.967 1.00 60.34 84 SER A C 1
ATOM 648 O O . SER A 1 84 ? 8.322 7.589 -26.833 1.00 60.34 84 SER A O 1
ATOM 650 N N . ASP A 1 85 ? 8.394 9.424 -28.136 1.00 64.31 85 ASP A N 1
ATOM 651 C CA . ASP A 1 85 ? 7.867 8.816 -29.361 1.00 64.31 85 ASP A CA 1
ATOM 652 C C . ASP A 1 85 ? 8.877 7.838 -29.970 1.00 64.31 85 ASP A C 1
ATOM 654 O O . ASP A 1 85 ? 8.519 6.750 -30.412 1.00 64.31 85 ASP A O 1
ATOM 658 N N . GLU A 1 86 ? 10.169 8.163 -29.911 1.00 69.06 86 GLU A N 1
ATOM 659 C CA . GLU A 1 86 ? 11.238 7.255 -30.340 1.00 69.06 86 GLU A CA 1
ATOM 660 C C . GLU A 1 86 ? 11.325 6.008 -29.453 1.00 69.06 86 GLU A C 1
ATOM 662 O O . GLU A 1 86 ? 11.611 4.909 -29.937 1.00 69.06 86 GLU A O 1
ATOM 667 N N . PHE A 1 87 ? 11.060 6.155 -28.151 1.00 71.69 87 PHE A N 1
ATOM 668 C CA . PHE A 1 87 ? 10.937 5.014 -27.248 1.00 71.69 87 PHE A CA 1
ATOM 669 C C . PHE A 1 87 ? 9.668 4.202 -27.520 1.00 71.69 87 PHE A C 1
ATOM 671 O O . PHE A 1 87 ? 9.737 2.975 -27.540 1.00 71.69 87 PHE A O 1
ATOM 678 N N . ALA A 1 88 ? 8.529 4.851 -27.761 1.00 67.06 88 ALA A N 1
ATOM 679 C CA . ALA A 1 88 ? 7.291 4.163 -28.116 1.00 67.06 88 ALA A CA 1
ATOM 680 C C . ALA A 1 88 ? 7.463 3.337 -29.404 1.00 67.06 88 ALA A C 1
ATOM 682 O O . ALA A 1 88 ? 7.189 2.136 -29.412 1.00 67.06 88 ALA A O 1
ATOM 683 N N . ALA A 1 89 ? 8.035 3.935 -30.453 1.00 74.31 89 ALA A N 1
ATOM 684 C CA . ALA A 1 89 ? 8.327 3.262 -31.717 1.00 74.31 89 ALA A CA 1
ATOM 685 C C . ALA A 1 89 ? 9.286 2.070 -31.546 1.00 74.31 89 ALA A C 1
ATOM 687 O O . ALA A 1 89 ? 9.120 1.037 -32.198 1.00 74.31 89 ALA A O 1
ATOM 688 N N . TYR A 1 90 ? 10.273 2.183 -30.650 1.00 80.19 90 TYR A N 1
ATOM 689 C CA . TYR A 1 90 ? 11.150 1.067 -30.294 1.00 80.19 90 TYR A CA 1
ATOM 690 C C . TYR A 1 90 ? 10.366 -0.112 -29.704 1.00 80.19 90 TYR A C 1
ATOM 692 O O . TYR A 1 90 ? 10.491 -1.229 -30.205 1.00 80.19 90 TYR A O 1
ATOM 700 N N . TYR A 1 91 ? 9.529 0.139 -28.694 1.00 77.50 91 TYR A N 1
ATOM 701 C CA . TYR A 1 91 ? 8.726 -0.902 -28.045 1.00 77.50 91 TYR A CA 1
ATOM 702 C C . TYR A 1 91 ? 7.758 -1.559 -29.029 1.00 77.50 91 TYR A C 1
ATOM 704 O O . TYR A 1 91 ? 7.729 -2.783 -29.117 1.00 77.50 91 TYR A O 1
ATOM 712 N N . VAL A 1 92 ? 7.033 -0.771 -29.829 1.00 76.50 92 VAL A N 1
ATOM 713 C CA . VAL A 1 92 ? 6.122 -1.293 -30.863 1.00 76.50 92 VAL A CA 1
ATOM 714 C C . VAL A 1 92 ? 6.869 -2.199 -31.843 1.00 76.50 92 VAL A C 1
ATOM 716 O O . VAL A 1 92 ? 6.395 -3.284 -32.177 1.00 76.50 92 VAL A O 1
ATOM 719 N N . ARG A 1 93 ? 8.069 -1.802 -32.281 1.00 82.12 93 ARG A N 1
ATOM 720 C CA . ARG A 1 93 ? 8.883 -2.616 -33.189 1.00 82.12 93 ARG A CA 1
ATOM 721 C C . ARG A 1 93 ? 9.314 -3.939 -32.558 1.00 82.12 93 ARG A C 1
ATOM 723 O O . ARG A 1 93 ? 9.215 -4.966 -33.224 1.00 82.12 93 ARG A O 1
ATOM 730 N N . GLU A 1 94 ? 9.811 -3.933 -31.321 1.00 83.38 94 GLU A N 1
ATOM 731 C CA . GLU A 1 94 ? 10.232 -5.174 -30.654 1.00 83.38 94 GLU A CA 1
ATOM 732 C C . GLU A 1 94 ? 9.037 -6.080 -30.331 1.00 83.38 94 GLU A C 1
ATOM 734 O O . GLU A 1 94 ? 9.119 -7.286 -30.543 1.00 83.38 94 GLU A O 1
ATOM 739 N N . ILE A 1 95 ? 7.891 -5.521 -29.933 1.00 77.62 95 ILE A N 1
ATOM 740 C CA . ILE A 1 95 ? 6.649 -6.287 -29.749 1.00 77.62 95 ILE A CA 1
ATOM 741 C C . ILE A 1 95 ? 6.222 -6.929 -31.073 1.00 77.62 95 ILE A C 1
ATOM 743 O O . ILE A 1 95 ? 5.947 -8.124 -31.107 1.00 77.62 95 ILE A O 1
ATOM 747 N N . ASN A 1 96 ? 6.253 -6.199 -32.190 1.00 78.19 96 ASN A N 1
ATOM 748 C CA . ASN A 1 96 ? 5.914 -6.755 -33.506 1.00 78.19 96 ASN A CA 1
ATOM 749 C C . ASN A 1 96 ? 6.877 -7.870 -33.956 1.00 78.19 96 ASN A C 1
ATOM 751 O O . ASN A 1 96 ? 6.462 -8.793 -34.660 1.00 78.19 96 ASN A O 1
ATOM 755 N N . ARG A 1 97 ? 8.148 -7.829 -33.532 1.00 81.12 97 ARG A N 1
ATOM 756 C CA . ARG A 1 97 ? 9.139 -8.886 -33.810 1.00 81.12 97 ARG A CA 1
ATOM 757 C C . ARG A 1 97 ? 8.847 -10.205 -33.110 1.00 81.12 97 ARG A C 1
ATOM 759 O O . ARG A 1 97 ? 9.342 -11.223 -33.579 1.00 81.12 97 ARG A O 1
ATOM 766 N N . SER A 1 98 ? 8.008 -10.212 -32.075 1.00 74.12 98 SER A N 1
ATOM 767 C CA . SER A 1 98 ? 7.552 -11.455 -31.443 1.00 74.12 98 SER A CA 1
ATOM 768 C C . SER A 1 98 ? 6.773 -12.382 -32.383 1.00 74.12 98 SER A C 1
ATOM 770 O O . SER A 1 98 ? 6.433 -13.496 -32.002 1.00 74.12 98 SER A O 1
ATOM 772 N N . GLY A 1 99 ? 6.457 -11.937 -33.609 1.00 66.75 99 GLY A N 1
ATOM 773 C CA . GLY A 1 99 ? 5.705 -12.726 -34.586 1.00 66.75 99 GLY A CA 1
ATOM 774 C C . GLY A 1 99 ? 4.234 -12.891 -34.206 1.00 66.75 99 GLY A C 1
ATOM 775 O O . GLY A 1 99 ? 3.477 -13.560 -34.903 1.00 66.75 99 GLY A O 1
ATOM 776 N N . ALA A 1 100 ? 3.810 -12.245 -33.124 1.00 56.47 100 ALA A N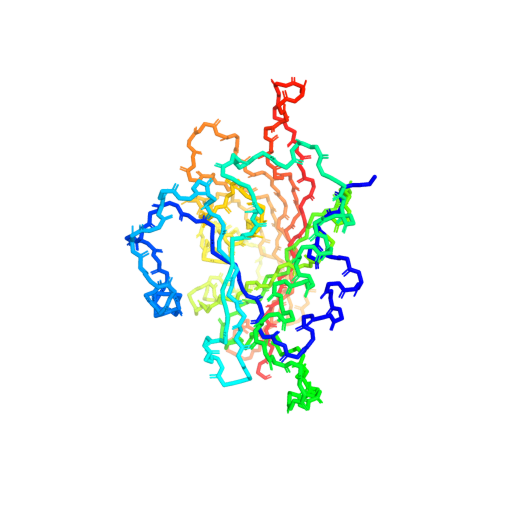 1
ATOM 777 C CA . ALA A 1 100 ? 2.510 -12.454 -32.525 1.00 56.47 100 ALA A CA 1
ATOM 778 C C . ALA A 1 100 ? 1.363 -11.720 -33.247 1.00 56.47 100 ALA A C 1
ATOM 780 O O . ALA A 1 100 ? 0.178 -11.920 -32.961 1.00 56.47 100 ALA A O 1
ATOM 781 N N . GLY A 1 101 ? 1.701 -10.921 -34.261 1.00 50.56 101 GLY A N 1
ATOM 782 C CA . GLY A 1 101 ? 0.745 -10.388 -35.217 1.00 50.56 101 GLY A CA 1
ATOM 783 C C . GLY A 1 101 ? 0.200 -11.487 -36.128 1.00 50.56 101 GLY A C 1
ATOM 784 O O . GLY A 1 101 ? 0.729 -11.664 -37.222 1.00 50.56 101 GLY A O 1
ATOM 785 N N . ARG A 1 102 ? -0.861 -12.188 -35.684 1.00 52.28 102 ARG A N 1
ATOM 786 C CA . ARG A 1 102 ? -2.044 -12.594 -36.492 1.00 52.28 102 ARG A CA 1
ATOM 787 C C . ARG A 1 102 ? -3.044 -13.523 -35.786 1.00 52.28 102 ARG A C 1
ATOM 789 O O . ARG A 1 102 ? -4.134 -13.695 -36.322 1.00 52.28 102 ARG A O 1
ATOM 796 N N . THR A 1 103 ? -2.740 -14.105 -34.623 1.00 47.22 103 THR A N 1
ATOM 797 C CA . THR A 1 103 ? -3.623 -15.128 -34.008 1.00 47.22 103 THR A CA 1
ATOM 798 C C . THR A 1 103 ? -3.998 -14.905 -32.549 1.00 47.22 103 THR A C 1
ATOM 800 O O . THR A 1 103 ? -4.902 -15.590 -32.072 1.00 47.22 103 THR A O 1
ATOM 803 N N . ALA A 1 104 ? -3.408 -13.933 -31.846 1.00 49.06 104 ALA A N 1
ATOM 804 C CA . ALA A 1 104 ? -3.899 -13.549 -30.526 1.00 49.06 104 ALA A CA 1
ATOM 805 C C . ALA A 1 104 ? -5.244 -12.826 -30.694 1.00 49.06 104 ALA A C 1
ATOM 807 O O . ALA A 1 104 ? -5.322 -11.606 -30.855 1.00 49.06 104 ALA A O 1
ATOM 808 N N . ARG A 1 105 ? -6.328 -13.609 -30.742 1.00 45.31 105 ARG A N 1
ATOM 809 C CA . ARG A 1 105 ? -7.696 -13.104 -30.652 1.00 45.31 105 ARG A CA 1
ATOM 810 C C . ARG A 1 105 ? -7.728 -12.225 -29.410 1.00 45.31 105 ARG A C 1
ATOM 812 O O . ARG A 1 105 ? -7.263 -12.665 -28.365 1.00 45.31 105 ARG A O 1
ATOM 819 N N . ARG A 1 106 ? -8.246 -11.001 -29.549 1.00 44.88 106 ARG A N 1
ATOM 820 C CA . ARG A 1 106 ? -8.531 -10.082 -28.443 1.00 44.88 106 ARG A CA 1
ATOM 821 C C . ARG A 1 106 ? -9.372 -10.836 -27.417 1.00 44.88 106 ARG A C 1
ATOM 823 O O . ARG A 1 106 ? -10.595 -10.864 -27.522 1.00 44.88 106 ARG A O 1
ATOM 830 N N . ALA A 1 107 ? -8.720 -11.510 -26.482 1.00 49.03 107 ALA A N 1
ATOM 831 C CA . ALA A 1 107 ? -9.378 -11.972 -25.293 1.00 49.03 107 ALA A CA 1
ATOM 832 C C . ALA A 1 107 ? -9.699 -10.681 -24.555 1.00 49.03 107 ALA A C 1
ATOM 834 O O . ALA A 1 107 ? -8.804 -9.898 -24.233 1.00 49.03 107 ALA A O 1
ATOM 835 N N . GLU A 1 108 ? -10.982 -10.406 -24.349 1.00 46.62 108 GLU A N 1
ATOM 836 C CA . GLU A 1 108 ? -11.345 -9.585 -23.210 1.00 46.62 108 GLU A CA 1
ATOM 837 C C . GLU A 1 108 ? -10.812 -10.345 -21.998 1.00 46.62 108 GLU A C 1
ATOM 839 O O . GLU A 1 108 ? -11.431 -11.287 -21.515 1.00 46.62 108 GLU A O 1
ATOM 844 N N . MET A 1 109 ? -9.590 -10.024 -21.586 1.00 44.97 109 MET A N 1
ATOM 845 C CA . MET A 1 109 ? -9.106 -10.362 -20.267 1.00 44.97 109 MET A CA 1
ATOM 846 C C . MET A 1 109 ? -9.661 -9.254 -19.385 1.00 44.97 109 MET A C 1
ATOM 848 O O . MET A 1 109 ? -9.071 -8.170 -19.351 1.00 44.97 109 MET A O 1
ATOM 852 N N . PRO A 1 110 ? -10.827 -9.441 -18.734 1.00 54.31 110 PRO A N 1
ATOM 853 C CA . PRO A 1 110 ? -11.222 -8.509 -17.697 1.00 54.31 110 PRO A CA 1
ATOM 854 C C . PRO A 1 110 ? -10.046 -8.433 -16.731 1.00 54.31 110 PRO A C 1
ATOM 856 O O . PRO A 1 110 ? -9.560 -9.470 -16.274 1.00 54.31 110 PRO A O 1
ATOM 859 N N . LEU A 1 111 ? -9.547 -7.223 -16.481 1.00 51.94 111 LEU A N 1
ATOM 860 C CA . LEU A 1 111 ? -8.497 -7.010 -15.499 1.00 51.94 111 LEU A CA 1
ATOM 861 C C . LEU A 1 111 ? -9.056 -7.482 -14.152 1.00 51.94 111 LEU A C 1
ATOM 863 O O . LEU A 1 111 ? -9.872 -6.802 -13.530 1.00 51.94 111 LEU A O 1
ATOM 867 N N . LYS A 1 112 ? -8.694 -8.699 -13.749 1.00 62.16 112 LYS A N 1
ATOM 868 C CA . LYS A 1 112 ? -9.093 -9.260 -12.466 1.00 62.16 112 LYS A CA 1
ATOM 869 C C . LYS A 1 112 ? -8.079 -8.780 -11.447 1.00 62.16 112 LYS A C 1
ATOM 871 O O . LYS A 1 112 ? -6.898 -9.100 -11.547 1.00 62.16 112 LYS A O 1
ATOM 876 N N . LEU A 1 113 ? -8.545 -7.980 -10.494 1.00 67.94 113 LEU A N 1
ATOM 877 C CA . LEU A 1 113 ? -7.735 -7.631 -9.335 1.00 67.94 113 LEU A CA 1
ATOM 878 C C . LEU A 1 113 ? -7.383 -8.915 -8.572 1.00 67.94 113 LEU A C 1
ATOM 880 O O . LEU A 1 113 ? -8.230 -9.814 -8.524 1.00 67.94 113 LEU A O 1
ATOM 884 N N . PRO A 1 114 ? -6.193 -9.001 -7.955 1.00 68.81 114 PRO A N 1
ATOM 885 C CA . PRO A 1 114 ? -5.833 -10.150 -7.139 1.00 68.81 114 PRO A CA 1
ATOM 886 C C . PRO A 1 114 ? -6.926 -10.442 -6.106 1.00 68.81 114 PRO A C 1
ATOM 888 O O . PRO A 1 114 ? -7.450 -9.531 -5.447 1.00 68.81 114 PRO A O 1
ATOM 891 N N . GLU A 1 115 ? -7.313 -11.708 -5.993 1.00 72.81 115 GLU A N 1
ATOM 892 C CA . GLU A 1 115 ? -8.195 -12.128 -4.913 1.00 72.81 115 GLU A CA 1
ATOM 893 C C . GLU A 1 115 ? -7.413 -12.109 -3.602 1.00 72.81 115 GLU A C 1
ATOM 895 O O . GLU A 1 115 ? -6.258 -12.522 -3.542 1.00 72.81 115 GLU A O 1
ATOM 900 N N . VAL A 1 116 ? -8.048 -11.587 -2.558 1.00 73.88 116 VAL A N 1
ATOM 901 C CA . VAL A 1 116 ? -7.533 -11.633 -1.193 1.00 73.88 116 VAL A CA 1
ATOM 902 C C . VAL A 1 116 ? -8.605 -12.313 -0.365 1.00 73.88 116 VAL A C 1
ATOM 904 O O . VAL A 1 116 ? -9.754 -11.881 -0.409 1.00 73.88 116 VAL A O 1
ATOM 907 N N . GLY A 1 117 ? -8.247 -13.393 0.333 1.00 78.94 117 GLY A N 1
ATOM 908 C CA . GLY A 1 117 ? -9.134 -14.014 1.315 1.00 78.94 117 GLY A CA 1
ATOM 909 C C . GLY A 1 117 ? -9.253 -13.109 2.541 1.00 78.94 117 GLY A C 1
ATOM 910 O O . GLY A 1 117 ? -9.722 -11.977 2.464 1.00 78.94 117 GLY A O 1
ATOM 911 N N . ASN A 1 118 ? -8.694 -13.545 3.670 1.00 77.62 118 ASN A N 1
ATOM 912 C CA . ASN A 1 118 ? -8.642 -12.755 4.909 1.00 77.62 118 ASN A CA 1
ATOM 913 C C . ASN A 1 118 ? -7.577 -11.641 4.875 1.00 77.62 118 ASN A C 1
ATOM 915 O O . ASN A 1 118 ? -6.849 -11.417 5.841 1.00 77.62 118 ASN A O 1
ATOM 919 N N . GLY A 1 119 ? -7.427 -10.980 3.735 1.00 85.31 119 GLY A N 1
ATOM 920 C CA . GLY A 1 119 ? -6.373 -10.023 3.450 1.00 85.31 119 GLY A CA 1
ATOM 921 C C . GLY A 1 119 ? -6.877 -8.627 3.116 1.00 85.31 119 GLY A C 1
ATOM 922 O O . GLY A 1 119 ? -8.059 -8.306 3.260 1.00 85.31 119 GLY A O 1
ATOM 923 N N . VAL A 1 120 ? -5.958 -7.795 2.635 1.00 87.50 120 VAL A N 1
ATOM 924 C CA . VAL A 1 120 ? -6.261 -6.471 2.089 1.00 87.50 120 VAL A CA 1
ATOM 925 C C . VAL A 1 120 ? -5.618 -6.283 0.725 1.00 87.50 120 VAL A C 1
ATOM 927 O O . VAL A 1 120 ? -4.547 -6.824 0.448 1.00 87.50 120 VAL A O 1
ATOM 930 N N . ARG A 1 121 ? -6.265 -5.476 -0.114 1.00 87.81 121 ARG A N 1
ATOM 931 C CA . ARG A 1 121 ? -5.648 -4.871 -1.289 1.00 87.81 121 ARG A CA 1
ATOM 932 C C . ARG A 1 121 ? -5.233 -3.449 -0.973 1.00 87.81 121 ARG A C 1
ATOM 934 O O . ARG A 1 121 ? -5.954 -2.726 -0.281 1.00 87.81 121 ARG A O 1
ATOM 941 N N . LEU A 1 122 ? -4.099 -3.053 -1.524 1.00 85.94 122 LEU A N 1
ATOM 942 C CA . LEU A 1 122 ? -3.528 -1.723 -1.392 1.00 85.94 122 LEU A CA 1
ATOM 943 C C . LEU A 1 122 ? -3.479 -1.102 -2.784 1.00 85.94 122 LEU A C 1
ATOM 945 O O . LEU A 1 122 ? -2.820 -1.641 -3.665 1.00 85.94 122 LEU A O 1
ATOM 949 N N . PHE A 1 123 ? -4.164 0.019 -2.977 1.00 85.62 123 PHE A N 1
ATOM 950 C CA . PHE A 1 123 ? -4.133 0.798 -4.213 1.00 85.62 123 PHE A CA 1
ATOM 951 C C . PHE A 1 123 ? -3.258 2.022 -3.991 1.00 85.62 123 PHE A C 1
ATOM 953 O O . PHE A 1 123 ? -3.654 2.958 -3.296 1.00 85.62 123 PHE A O 1
ATOM 960 N N . ILE A 1 124 ? -2.067 2.000 -4.571 1.00 83.50 124 ILE A N 1
ATOM 961 C CA . ILE A 1 124 ? -0.988 2.940 -4.279 1.00 83.50 124 ILE A CA 1
ATOM 962 C C . ILE A 1 124 ? -0.896 3.949 -5.417 1.00 83.50 124 ILE A C 1
ATOM 964 O O . ILE A 1 124 ? -0.766 3.567 -6.581 1.00 83.50 124 ILE A O 1
ATOM 968 N N . ARG A 1 125 ? -0.963 5.242 -5.090 1.00 81.44 125 ARG A N 1
ATOM 969 C CA . ARG A 1 125 ? -0.922 6.329 -6.071 1.00 81.44 125 ARG A CA 1
ATOM 970 C C . ARG A 1 125 ? -0.111 7.518 -5.568 1.00 81.44 125 ARG A C 1
ATOM 972 O O . ARG A 1 125 ? -0.309 7.981 -4.448 1.00 81.44 125 ARG A O 1
ATOM 979 N N . PHE A 1 126 ? 0.710 8.090 -6.448 1.00 79.06 126 PHE A N 1
ATOM 980 C CA . PHE A 1 126 ? 1.276 9.421 -6.239 1.00 79.06 126 PHE A CA 1
ATOM 981 C C . PHE A 1 126 ? 0.300 10.501 -6.688 1.00 79.06 126 PHE A C 1
ATOM 983 O O . PHE A 1 126 ? -0.156 10.522 -7.835 1.00 79.06 126 PHE A O 1
ATOM 990 N N . THR A 1 127 ? -0.012 11.425 -5.791 1.00 67.62 127 THR A N 1
ATOM 991 C CA . THR A 1 127 ? -0.847 12.586 -6.100 1.00 67.62 127 THR A CA 1
ATOM 992 C C . THR A 1 127 ? 0.042 13.784 -6.441 1.00 67.62 127 THR A C 1
ATOM 994 O O . THR A 1 127 ? 1.000 14.067 -5.733 1.00 67.62 127 THR A O 1
ATOM 997 N N . GLY A 1 128 ? -0.258 14.501 -7.530 1.00 62.12 128 GLY A N 1
ATOM 998 C CA . GLY A 1 128 ? 0.415 15.768 -7.868 1.00 62.12 128 GLY A CA 1
ATOM 999 C C . GLY A 1 128 ? 1.659 15.694 -8.772 1.00 62.12 128 GLY A C 1
ATOM 1000 O O . GLY A 1 128 ? 2.289 16.724 -8.996 1.00 62.12 128 GLY A O 1
ATOM 1001 N N . GLN A 1 129 ? 2.010 14.529 -9.330 1.00 58.16 129 GLN A N 1
ATOM 1002 C CA . GLN A 1 129 ? 3.139 14.349 -10.266 1.00 58.16 129 GLN A CA 1
ATOM 1003 C C . GLN A 1 129 ? 2.671 13.974 -11.688 1.00 58.16 129 GLN A C 1
ATOM 1005 O O . GLN A 1 129 ? 1.539 13.535 -11.885 1.00 58.16 129 GLN A O 1
ATOM 1010 N N . ARG A 1 130 ? 3.545 14.184 -12.689 1.00 52.66 130 ARG A N 1
ATOM 1011 C CA . ARG A 1 130 ? 3.274 13.958 -14.127 1.00 52.66 130 ARG A CA 1
ATOM 1012 C C . ARG A 1 130 ? 2.986 12.479 -14.440 1.00 52.66 130 ARG A C 1
ATOM 1014 O O . ARG A 1 130 ? 3.544 11.598 -13.796 1.00 52.66 130 ARG A O 1
ATOM 1021 N N . ASP A 1 131 ? 2.183 12.257 -15.483 1.00 55.56 131 ASP A N 1
ATOM 1022 C CA . ASP A 1 131 ? 1.536 11.029 -16.005 1.00 55.56 131 ASP A CA 1
ATOM 1023 C C . ASP A 1 131 ? 2.221 9.655 -15.828 1.00 55.56 131 ASP A C 1
ATOM 1025 O O . ASP A 1 131 ? 1.540 8.632 -15.860 1.00 55.56 131 ASP A O 1
ATOM 1029 N N . ALA A 1 132 ? 3.537 9.585 -15.613 1.00 52.62 132 ALA A N 1
ATOM 1030 C CA . ALA A 1 132 ? 4.289 8.333 -15.491 1.00 52.62 132 ALA A CA 1
ATOM 1031 C C . ALA A 1 132 ? 3.892 7.461 -14.277 1.00 52.62 132 ALA A C 1
ATOM 1033 O O . ALA A 1 132 ? 4.203 6.273 -14.270 1.00 52.62 132 ALA A O 1
ATOM 1034 N N . HIS A 1 133 ? 3.194 8.026 -13.284 1.00 58.09 133 HIS A N 1
ATOM 1035 C CA . HIS A 1 133 ? 2.691 7.317 -12.095 1.00 58.09 133 HIS A CA 1
ATOM 1036 C C . HIS A 1 133 ? 1.163 7.414 -11.939 1.00 58.09 133 HIS A C 1
ATOM 1038 O O . HIS A 1 133 ? 0.634 7.293 -10.834 1.00 58.09 133 HIS A O 1
ATOM 1044 N N . ALA A 1 134 ? 0.440 7.692 -13.032 1.00 59.00 134 ALA A N 1
ATOM 1045 C CA . ALA A 1 134 ? -1.014 7.857 -12.992 1.00 59.00 134 ALA A CA 1
ATOM 1046 C C . ALA A 1 134 ? -1.761 6.543 -12.707 1.00 59.00 134 ALA A C 1
ATOM 1048 O O . ALA A 1 134 ? -2.835 6.570 -12.102 1.00 59.00 134 ALA A O 1
ATOM 1049 N N . SER A 1 135 ? -1.195 5.409 -13.128 1.00 64.25 135 SER A N 1
ATOM 1050 C CA . SER A 1 135 ? -1.774 4.087 -12.900 1.00 64.25 135 SER A CA 1
ATOM 1051 C C . SER A 1 135 ? -1.504 3.622 -11.467 1.00 64.25 135 SER A C 1
ATOM 1053 O O . SER A 1 135 ? -0.340 3.591 -11.064 1.00 64.25 135 SER A O 1
ATOM 1055 N N . PRO A 1 136 ? -2.540 3.256 -10.693 1.00 67.12 136 PRO A N 1
ATOM 1056 C CA . PRO A 1 136 ? -2.346 2.760 -9.342 1.00 67.12 136 PRO A CA 1
ATOM 1057 C C . PRO A 1 136 ? -1.681 1.384 -9.367 1.00 67.12 136 PRO A C 1
ATOM 1059 O O . PRO A 1 136 ? -2.008 0.542 -10.206 1.00 67.12 136 PRO A O 1
ATOM 1062 N N . VAL A 1 137 ? -0.785 1.144 -8.415 1.00 73.62 137 VAL A N 1
ATOM 1063 C CA . VAL A 1 137 ? -0.248 -0.197 -8.159 1.00 73.62 137 VAL A CA 1
ATOM 1064 C C . VAL A 1 137 ? -1.166 -0.910 -7.181 1.00 73.62 137 VAL A C 1
ATOM 1066 O O . VAL A 1 137 ? -1.644 -0.288 -6.232 1.00 73.62 137 VAL A O 1
ATOM 1069 N N . VAL A 1 138 ? -1.434 -2.191 -7.437 1.00 75.81 138 VAL A N 1
ATOM 1070 C CA . VAL A 1 138 ? -2.288 -3.021 -6.588 1.00 75.81 138 VAL A CA 1
ATOM 1071 C C . VAL A 1 138 ? -1.446 -4.108 -5.939 1.00 75.81 138 VAL A C 1
ATOM 1073 O O . VAL A 1 138 ? -1.003 -5.025 -6.623 1.00 75.81 138 VAL A O 1
ATOM 1076 N N . GLU A 1 139 ? -1.265 -4.010 -4.626 1.00 79.06 139 GLU A N 1
ATOM 1077 C CA . GLU A 1 139 ? -0.651 -5.058 -3.803 1.00 79.06 139 GLU A CA 1
ATOM 1078 C C . GLU A 1 139 ? -1.740 -5.837 -3.064 1.00 79.06 139 GLU A C 1
ATOM 1080 O O . GLU A 1 139 ? -2.774 -5.275 -2.693 1.00 79.06 139 GLU A O 1
ATOM 1085 N N . ALA A 1 140 ? -1.517 -7.129 -2.839 1.00 81.31 140 ALA A N 1
ATOM 1086 C CA . ALA A 1 140 ? -2.458 -8.028 -2.179 1.00 81.31 140 ALA A CA 1
ATOM 1087 C C . ALA A 1 140 ? -1.771 -8.756 -1.024 1.00 81.31 140 ALA A C 1
ATOM 1089 O O . ALA A 1 140 ? -0.717 -9.360 -1.198 1.00 81.31 140 ALA A O 1
ATOM 1090 N N . VAL A 1 141 ? -2.365 -8.677 0.168 1.00 82.44 141 VAL A N 1
ATOM 1091 C CA . VAL A 1 141 ? -1.715 -9.108 1.410 1.00 82.44 141 VAL A CA 1
ATOM 1092 C C . VAL A 1 141 ? -2.655 -9.978 2.213 1.00 82.44 141 VAL A C 1
ATOM 1094 O O . VAL A 1 141 ? -3.625 -9.479 2.778 1.00 82.44 141 VAL A O 1
ATOM 1097 N N . GLU A 1 142 ? -2.359 -11.266 2.327 1.00 81.06 142 GLU A N 1
ATOM 1098 C CA . GLU A 1 142 ? -3.071 -12.136 3.261 1.00 81.06 142 GLU A CA 1
ATOM 1099 C C . GLU A 1 142 ? -2.575 -11.908 4.688 1.00 81.06 142 GLU A C 1
ATOM 1101 O O . GLU A 1 142 ? -1.367 -11.978 4.940 1.00 81.06 142 GLU A O 1
ATOM 1106 N N . SER A 1 143 ? -3.484 -11.674 5.645 1.00 76.06 143 SER A N 1
ATOM 1107 C CA . SER A 1 143 ? -3.104 -11.815 7.048 1.00 76.06 143 SER A CA 1
ATOM 1108 C C . SER A 1 143 ? -4.260 -11.911 8.039 1.00 76.06 143 SER A C 1
ATOM 1110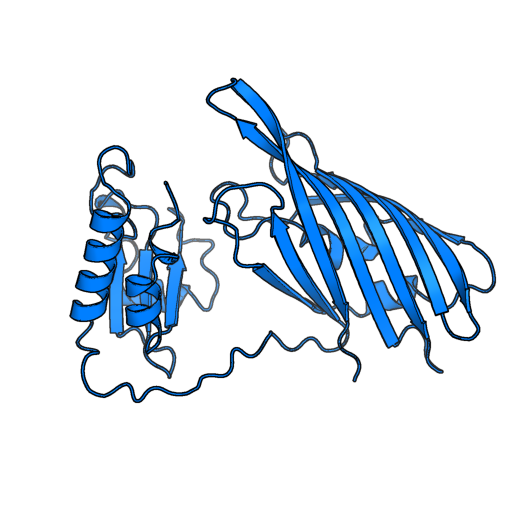 O O . SER A 1 143 ? -4.984 -10.948 8.267 1.00 76.06 143 SER A O 1
ATOM 1112 N N . LEU A 1 144 ? -4.350 -13.057 8.718 1.00 72.88 144 LEU A N 1
ATOM 1113 C CA . LEU A 1 144 ? -5.317 -13.326 9.787 1.00 72.88 144 LEU A CA 1
ATOM 1114 C C . LEU A 1 144 ? -4.977 -12.654 11.129 1.00 72.88 144 LEU A C 1
ATOM 1116 O O . LEU A 1 144 ? -5.875 -12.410 11.934 1.00 72.88 144 LEU A O 1
ATOM 1120 N N . ASP A 1 145 ? -3.701 -12.383 11.410 1.00 82.56 145 ASP A N 1
ATOM 1121 C CA . ASP A 1 145 ? -3.273 -11.925 12.741 1.00 82.56 145 ASP A CA 1
ATOM 1122 C C . ASP A 1 145 ? -3.582 -10.444 12.991 1.00 82.56 145 ASP A C 1
ATOM 1124 O O . ASP A 1 145 ? -4.010 -10.071 14.088 1.00 82.56 145 ASP A O 1
ATOM 1128 N N . GLU A 1 146 ? -3.470 -9.607 11.963 1.00 87.50 146 GLU A N 1
ATOM 1129 C CA . GLU A 1 146 ? -3.880 -8.204 11.989 1.00 87.50 146 GLU A CA 1
ATOM 1130 C C . GLU A 1 146 ? -5.354 -8.068 12.385 1.00 87.50 146 GLU A C 1
ATOM 1132 O O . GLU A 1 146 ? -5.687 -7.258 13.253 1.00 87.50 146 GLU A O 1
ATOM 1137 N N . TRP A 1 147 ? -6.236 -8.916 11.844 1.00 89.75 147 TRP A N 1
ATOM 1138 C CA . TRP A 1 147 ? -7.665 -8.904 12.176 1.00 89.75 147 TRP A CA 1
ATOM 1139 C C . TRP A 1 147 ? -7.944 -9.151 13.659 1.00 89.75 147 TRP A C 1
ATOM 1141 O O . TRP A 1 147 ? -8.836 -8.517 14.227 1.00 89.75 147 TRP A O 1
ATOM 1151 N N . LYS A 1 148 ? -7.153 -10.003 14.325 1.00 87.81 148 LYS A N 1
ATOM 1152 C CA . LYS A 1 148 ? -7.295 -10.260 15.772 1.00 87.81 148 LYS A CA 1
ATOM 1153 C C . LYS A 1 148 ? -7.026 -9.002 16.592 1.00 87.81 148 LYS A C 1
ATOM 1155 O O . LYS A 1 148 ? -7.705 -8.745 17.584 1.00 87.81 148 LYS A O 1
ATOM 1160 N N . THR A 1 149 ? -6.068 -8.184 16.158 1.00 90.25 149 THR A N 1
ATOM 1161 C CA . THR A 1 149 ? -5.741 -6.911 16.818 1.00 90.25 149 THR A CA 1
ATOM 1162 C C . THR A 1 149 ? -6.895 -5.907 16.724 1.00 90.25 149 THR A C 1
ATOM 1164 O O . THR A 1 149 ? -7.035 -5.033 17.585 1.00 90.25 149 THR A O 1
ATOM 1167 N N . LEU A 1 150 ? -7.758 -6.067 15.721 1.00 93.12 150 LEU A N 1
ATOM 1168 C CA . LEU A 1 150 ? -8.845 -5.164 15.361 1.00 93.12 150 LEU A CA 1
ATOM 1169 C C . LEU A 1 150 ? -10.206 -5.562 15.947 1.00 93.12 150 LEU A C 1
ATOM 1171 O O . LEU A 1 150 ? -11.231 -5.069 15.476 1.00 93.12 150 LEU A O 1
ATOM 1175 N N . SER A 1 151 ? -10.230 -6.407 16.985 1.00 92.31 151 SER A N 1
ATOM 1176 C CA . SER A 1 151 ? -11.458 -6.835 17.669 1.00 92.31 151 SER A CA 1
ATOM 1177 C C . SER A 1 151 ? -12.369 -5.656 18.069 1.00 92.31 151 SER A C 1
ATOM 1179 O O . SER A 1 151 ? -11.844 -4.580 18.399 1.00 92.31 151 SER A O 1
ATOM 1181 N N . PRO A 1 152 ? -13.709 -5.852 18.071 1.00 93.06 152 PRO A N 1
ATOM 1182 C CA . PRO A 1 152 ? -14.675 -4.792 18.350 1.00 93.06 152 PRO A CA 1
ATOM 1183 C C . PRO A 1 152 ? -14.340 -4.023 19.637 1.00 93.06 152 PRO A C 1
ATOM 1185 O O . PRO A 1 152 ? -14.186 -4.645 20.693 1.00 93.06 152 PRO A O 1
ATOM 1188 N N . PRO A 1 153 ? -14.194 -2.688 19.582 1.00 94.44 153 PRO A N 1
ATOM 1189 C CA . PRO A 1 153 ? -13.976 -1.883 20.775 1.00 94.44 153 PRO A CA 1
ATOM 1190 C C . PRO A 1 153 ? -15.301 -1.651 21.519 1.00 94.44 153 PRO A C 1
ATOM 1192 O O . PRO A 1 153 ? -16.313 -1.325 20.904 1.00 94.44 153 PRO A O 1
ATOM 1195 N N . THR A 1 154 ? -15.289 -1.744 22.851 1.00 93.44 154 THR A N 1
ATOM 1196 C CA . THR A 1 154 ? -16.374 -1.226 23.714 1.00 93.44 154 THR A CA 1
ATOM 1197 C C . THR A 1 154 ? -16.125 0.225 24.137 1.00 93.44 154 THR A C 1
ATOM 1199 O O . THR A 1 154 ? -17.063 0.974 24.393 1.00 93.44 154 THR A O 1
ATOM 1202 N N . SER A 1 155 ? -14.858 0.643 24.159 1.00 95.94 155 SER A N 1
ATOM 1203 C CA . SER A 1 155 ? -14.392 2.012 24.378 1.00 95.94 155 SER A CA 1
ATOM 1204 C C . SER A 1 155 ? -13.198 2.302 23.470 1.00 95.94 155 SER A C 1
ATOM 1206 O O . SER A 1 155 ? -12.597 1.379 22.915 1.00 95.94 155 SER A O 1
ATOM 1208 N N . ALA A 1 156 ? -12.826 3.577 23.334 1.00 97.31 156 ALA A N 1
ATOM 1209 C CA . ALA A 1 156 ? -11.606 3.938 22.620 1.00 97.31 156 ALA A CA 1
ATOM 1210 C C . ALA A 1 156 ? -10.389 3.219 23.230 1.00 97.31 156 ALA A C 1
ATOM 1212 O O . ALA A 1 156 ? -10.229 3.196 24.454 1.00 97.31 156 ALA A O 1
ATOM 1213 N N . ARG A 1 157 ? -9.540 2.627 22.385 1.00 97.81 157 ARG A N 1
ATOM 1214 C CA . ARG A 1 157 ? -8.286 1.986 22.805 1.00 97.81 157 ARG A CA 1
ATOM 1215 C C . ARG A 1 157 ? -7.161 2.243 21.818 1.00 97.81 157 ARG A C 1
ATOM 1217 O O . ARG A 1 157 ? -7.393 2.403 20.622 1.00 97.81 157 ARG A O 1
ATOM 1224 N N . GLU A 1 158 ? -5.939 2.255 22.329 1.00 98.06 158 GLU A N 1
ATOM 1225 C CA . GLU A 1 158 ? -4.741 2.406 21.512 1.00 98.06 158 GLU A CA 1
ATOM 1226 C C . GLU A 1 158 ? -4.299 1.056 20.926 1.00 98.06 158 GLU A C 1
ATOM 1228 O O . GLU A 1 158 ? -4.392 0.004 21.566 1.00 98.06 158 GLU A O 1
ATOM 1233 N N . ILE A 1 159 ? -3.820 1.099 19.689 1.00 97.12 159 ILE A N 1
ATOM 1234 C CA . ILE A 1 159 ? -3.210 -0.001 18.956 1.00 97.12 159 ILE A CA 1
ATOM 1235 C C . ILE A 1 159 ? -1.862 0.496 18.442 1.00 97.12 159 ILE A C 1
ATOM 1237 O O . ILE A 1 159 ? -1.780 1.529 17.780 1.00 97.12 159 ILE A O 1
ATOM 1241 N N . ASP A 1 160 ? -0.810 -0.259 18.733 1.00 97.56 160 ASP A N 1
ATOM 1242 C CA . ASP A 1 160 ? 0.498 -0.040 18.125 1.00 97.56 160 ASP A CA 1
ATOM 1243 C C . ASP A 1 160 ? 0.420 -0.325 16.616 1.00 97.56 160 ASP A C 1
ATOM 1245 O O . ASP A 1 160 ? -0.007 -1.412 16.209 1.00 97.56 160 ASP A O 1
ATOM 1249 N N . ALA A 1 161 ? 0.827 0.641 15.791 1.00 96.94 161 ALA A N 1
ATOM 1250 C CA . ALA A 1 161 ? 0.833 0.511 14.336 1.00 96.94 161 ALA A CA 1
ATOM 1251 C C . ALA A 1 161 ? 1.698 -0.668 13.853 1.00 96.94 161 ALA A C 1
ATOM 1253 O O . ALA A 1 161 ? 1.391 -1.256 12.815 1.00 96.94 161 ALA A O 1
ATOM 1254 N N . ALA A 1 162 ? 2.715 -1.080 14.620 1.00 96.06 162 ALA A N 1
ATOM 1255 C CA . ALA A 1 162 ? 3.544 -2.249 14.319 1.00 96.06 162 ALA A CA 1
ATOM 1256 C C . ALA A 1 162 ? 2.728 -3.552 14.224 1.00 96.06 162 ALA A C 1
ATOM 1258 O O . ALA A 1 162 ? 3.099 -4.472 13.489 1.00 96.06 162 ALA A O 1
ATOM 1259 N N . LYS A 1 163 ? 1.575 -3.624 14.904 1.00 95.06 163 LYS A N 1
ATOM 1260 C CA . LYS A 1 163 ? 0.659 -4.771 14.811 1.00 95.06 163 LYS A CA 1
ATOM 1261 C C . LYS A 1 163 ? -0.047 -4.881 13.461 1.00 95.06 163 LYS A C 1
ATOM 1263 O O . LYS A 1 163 ? -0.619 -5.928 13.201 1.00 95.06 163 LYS A O 1
ATOM 1268 N N . LEU A 1 164 ? -0.009 -3.833 12.631 1.00 93.38 164 LEU A N 1
ATOM 1269 C CA . LEU A 1 164 ? -0.504 -3.812 11.248 1.00 93.38 164 LEU A CA 1
ATOM 1270 C C . LEU A 1 164 ? 0.636 -3.830 10.219 1.00 93.38 164 LEU A C 1
ATOM 1272 O O . LEU A 1 164 ? 0.457 -3.428 9.067 1.00 93.38 164 LEU A O 1
ATOM 1276 N N . SER A 1 165 ? 1.835 -4.245 10.634 1.00 92.19 165 SER A N 1
ATOM 1277 C CA . SER A 1 165 ? 3.042 -4.094 9.826 1.00 92.19 165 SER A CA 1
ATOM 1278 C C . SER A 1 165 ? 2.997 -4.841 8.496 1.00 92.19 165 SER A C 1
ATOM 1280 O O . SER A 1 165 ? 3.522 -4.303 7.525 1.00 92.19 165 SER A O 1
ATOM 1282 N N . ARG A 1 166 ? 2.357 -6.015 8.372 1.00 89.25 166 ARG A N 1
ATOM 1283 C CA . ARG A 1 166 ? 2.340 -6.720 7.073 1.00 89.25 166 ARG A CA 1
ATOM 1284 C C . ARG A 1 166 ? 1.579 -5.925 6.019 1.00 89.25 166 ARG A C 1
ATOM 1286 O O . ARG A 1 166 ? 1.990 -5.909 4.866 1.00 89.25 166 ARG A O 1
ATOM 1293 N N . TRP A 1 167 ? 0.515 -5.231 6.420 1.00 90.00 167 TRP A N 1
ATOM 1294 C CA . TRP A 1 167 ? -0.250 -4.361 5.529 1.00 90.00 167 TRP A CA 1
ATOM 1295 C C . TRP A 1 167 ? 0.491 -3.051 5.259 1.00 90.00 167 TRP A C 1
ATOM 1297 O O . TRP A 1 167 ? 0.674 -2.665 4.110 1.00 90.00 167 TRP A O 1
ATOM 1307 N N . LEU A 1 168 ? 0.953 -2.374 6.315 1.00 91.50 168 LEU A N 1
ATOM 1308 C CA . LEU A 1 168 ? 1.512 -1.025 6.200 1.00 91.50 168 LEU A CA 1
ATOM 1309 C C . LEU A 1 168 ? 2.881 -0.996 5.517 1.00 91.50 168 LEU A C 1
ATOM 1311 O O . LEU A 1 168 ? 3.166 -0.061 4.776 1.00 91.50 168 LEU A O 1
ATOM 1315 N N . ARG A 1 169 ? 3.712 -2.031 5.680 1.00 90.38 169 ARG A N 1
ATOM 1316 C CA . ARG A 1 169 ? 5.024 -2.094 5.011 1.00 90.38 169 ARG A CA 1
ATOM 1317 C C . ARG A 1 169 ? 4.915 -2.105 3.487 1.00 90.38 169 ARG A C 1
ATOM 1319 O O . ARG A 1 169 ? 5.876 -1.733 2.818 1.00 90.38 169 ARG A O 1
ATOM 1326 N N . LEU A 1 170 ? 3.755 -2.503 2.965 1.00 87.19 170 LEU A N 1
ATOM 1327 C CA . LEU A 1 170 ? 3.458 -2.558 1.540 1.00 87.19 170 LEU A CA 1
ATOM 1328 C C . LEU A 1 170 ? 2.859 -1.249 0.991 1.00 87.19 170 LEU A C 1
ATOM 1330 O O . LEU A 1 170 ? 2.626 -1.143 -0.205 1.00 87.19 170 LEU A O 1
ATOM 1334 N N . CYS A 1 171 ? 2.705 -0.206 1.814 1.00 85.44 171 CYS A N 1
ATOM 1335 C CA . CYS A 1 171 ? 2.350 1.150 1.376 1.00 85.44 171 CYS A CA 1
ATOM 1336 C C . CYS A 1 171 ? 3.524 1.891 0.692 1.00 85.44 171 CYS A C 1
ATOM 1338 O O . CYS A 1 171 ? 3.674 3.096 0.877 1.00 85.44 171 CYS A O 1
ATOM 1340 N N . TYR A 1 172 ? 4.382 1.185 -0.049 1.00 75.00 172 TYR A N 1
ATOM 1341 C CA . TYR A 1 172 ? 5.557 1.731 -0.737 1.00 75.00 172 TYR A CA 1
ATOM 1342 C C . TYR A 1 172 ? 5.292 1.827 -2.248 1.00 75.00 172 TYR A C 1
ATOM 1344 O O . TYR A 1 172 ? 4.454 1.104 -2.788 1.00 75.00 172 TYR A O 1
ATOM 1352 N N . PRO A 1 173 ? 5.995 2.704 -2.972 1.00 66.69 173 PRO A N 1
ATOM 1353 C CA . PRO A 1 173 ? 5.784 2.871 -4.401 1.00 66.69 173 PRO A CA 1
ATOM 1354 C C . PRO A 1 173 ? 6.473 1.778 -5.224 1.00 66.69 173 PRO A C 1
ATOM 1356 O O . PRO A 1 173 ? 7.538 1.998 -5.805 1.00 66.69 173 PRO A O 1
ATOM 1359 N N . ALA A 1 174 ? 5.845 0.609 -5.325 1.00 55.50 174 ALA A N 1
ATOM 1360 C CA . ALA A 1 174 ? 6.278 -0.422 -6.259 1.00 55.50 174 ALA A CA 1
ATOM 1361 C C . ALA A 1 174 ? 6.339 0.153 -7.694 1.00 55.50 174 ALA A C 1
ATOM 1363 O O . ALA A 1 174 ? 5.415 0.810 -8.165 1.00 55.50 174 ALA A O 1
ATOM 1364 N N . GLY A 1 175 ? 7.461 -0.027 -8.393 1.00 49.84 175 GLY A N 1
ATOM 1365 C CA . GLY A 1 175 ? 7.626 0.441 -9.778 1.00 49.84 175 GLY A CA 1
ATOM 1366 C C . GLY A 1 175 ? 8.120 1.884 -9.961 1.00 49.84 175 GLY A C 1
ATOM 1367 O O . GLY A 1 175 ? 8.340 2.303 -11.099 1.00 49.84 175 GLY A O 1
ATOM 1368 N N . VAL A 1 176 ? 8.384 2.640 -8.889 1.00 54.41 176 VAL A N 1
ATOM 1369 C CA . VAL A 1 176 ? 9.356 3.746 -8.965 1.00 54.41 176 VAL A CA 1
ATOM 1370 C C . VAL A 1 176 ? 10.736 3.116 -8.816 1.00 54.41 176 VAL A C 1
ATOM 1372 O O . VAL A 1 176 ? 10.978 2.434 -7.827 1.00 54.41 176 VAL A O 1
ATOM 1375 N N . ASN A 1 177 ? 11.631 3.337 -9.787 1.00 48.62 177 ASN A N 1
ATOM 1376 C CA . ASN A 1 177 ? 12.984 2.749 -9.917 1.00 48.62 177 ASN A CA 1
ATOM 1377 C C . ASN A 1 177 ? 13.899 2.803 -8.667 1.00 48.62 177 ASN A C 1
ATOM 1379 O O . ASN A 1 177 ? 15.041 2.357 -8.729 1.00 48.62 177 ASN A O 1
ATOM 1383 N N . GLU A 1 178 ? 13.444 3.383 -7.564 1.00 53.31 178 GLU A N 1
ATOM 1384 C CA . GLU A 1 178 ? 14.238 3.740 -6.395 1.00 53.31 178 GLU A CA 1
ATOM 1385 C C . GLU A 1 178 ? 13.929 2.869 -5.170 1.00 53.31 178 GLU A C 1
ATOM 1387 O O . GLU A 1 178 ? 14.790 2.762 -4.302 1.00 53.31 178 GLU A O 1
ATOM 1392 N N . GLN A 1 179 ? 12.778 2.180 -5.107 1.00 58.34 179 GLN A N 1
ATOM 1393 C CA . GLN A 1 179 ? 12.482 1.284 -3.987 1.00 58.34 179 GLN A CA 1
ATOM 1394 C C . GLN A 1 179 ? 11.800 -0.017 -4.422 1.00 58.34 179 GLN A C 1
ATOM 1396 O O . GLN A 1 179 ? 10.617 -0.059 -4.747 1.00 58.34 179 GLN A O 1
ATOM 1401 N N . LEU A 1 180 ? 12.590 -1.094 -4.404 1.00 57.72 180 LEU A N 1
ATOM 1402 C CA . LEU A 1 180 ? 12.180 -2.457 -4.764 1.00 57.72 180 LEU A CA 1
ATOM 1403 C C . LEU A 1 180 ? 11.825 -3.319 -3.544 1.00 57.72 180 LEU A C 1
ATOM 1405 O O . LEU A 1 180 ? 11.417 -4.465 -3.704 1.00 57.72 180 LEU A O 1
ATOM 1409 N N . GLU A 1 181 ? 12.015 -2.789 -2.335 1.00 71.25 181 GLU A N 1
ATOM 1410 C CA . GLU A 1 181 ? 11.800 -3.513 -1.086 1.00 71.25 181 GLU A CA 1
ATOM 1411 C C . GLU A 1 181 ? 10.776 -2.767 -0.199 1.00 71.25 181 GLU A C 1
ATOM 1413 O O . GLU A 1 181 ? 10.851 -1.534 -0.079 1.00 71.25 181 GLU A O 1
ATOM 1418 N N . PRO A 1 182 ? 9.839 -3.491 0.448 1.00 81.06 182 PRO A N 1
ATOM 1419 C CA . PRO A 1 182 ? 8.894 -2.923 1.411 1.00 81.06 182 PRO A CA 1
ATOM 1420 C C . PRO A 1 182 ? 9.596 -2.168 2.545 1.00 81.06 182 PRO A C 1
ATOM 1422 O O . PRO A 1 182 ? 10.754 -2.449 2.858 1.00 81.06 182 PRO A O 1
ATOM 1425 N N . TYR A 1 183 ? 8.884 -1.275 3.241 1.00 87.31 183 TYR A N 1
ATOM 1426 C CA . TYR A 1 183 ? 9.420 -0.636 4.453 1.00 87.31 183 TYR A CA 1
ATOM 1427 C C . TYR A 1 183 ? 9.924 -1.684 5.453 1.00 87.31 183 TYR A C 1
ATOM 1429 O O . TYR A 1 183 ? 9.407 -2.798 5.495 1.00 87.31 183 TYR A O 1
ATOM 1437 N N . THR A 1 184 ? 10.932 -1.371 6.264 1.00 89.62 184 THR A N 1
ATOM 1438 C CA . THR A 1 184 ? 11.531 -2.319 7.224 1.00 89.62 184 THR A CA 1
ATOM 1439 C C . THR A 1 184 ? 10.977 -2.181 8.636 1.00 89.62 184 THR A C 1
ATOM 1441 O O . THR A 1 184 ? 10.957 -3.166 9.375 1.00 89.62 184 THR A O 1
ATOM 1444 N N . GLY A 1 185 ? 10.461 -1.002 8.983 1.00 91.69 185 GLY A N 1
ATOM 1445 C CA . GLY A 1 185 ? 9.849 -0.698 10.274 1.00 91.69 185 GLY A CA 1
ATOM 1446 C C . GLY A 1 185 ? 8.523 0.035 10.107 1.00 91.69 185 GLY A C 1
ATOM 1447 O O . GLY A 1 185 ? 8.348 0.794 9.156 1.00 91.69 185 GLY A O 1
ATOM 1448 N N . VAL A 1 186 ? 7.589 -0.201 11.030 1.00 95.25 186 VAL A N 1
ATOM 1449 C CA . VAL A 1 186 ? 6.317 0.525 11.136 1.00 95.25 186 VAL A CA 1
ATOM 1450 C C . VAL A 1 186 ? 6.147 0.944 12.584 1.00 95.25 186 VAL A C 1
ATOM 1452 O O . VAL A 1 186 ? 6.159 0.101 13.477 1.00 95.25 186 VAL A O 1
ATOM 1455 N N . HIS A 1 187 ? 5.960 2.241 12.796 1.00 96.81 187 HIS A N 1
ATOM 1456 C CA . HIS A 1 187 ? 5.867 2.860 14.111 1.00 96.81 187 HIS A CA 1
ATOM 1457 C C . HIS A 1 187 ? 4.641 3.755 14.186 1.00 96.81 187 HIS A C 1
ATOM 1459 O O . HIS A 1 187 ? 4.187 4.302 13.179 1.00 96.81 187 HIS A O 1
ATOM 1465 N N . GLY A 1 188 ? 4.140 3.956 15.399 1.00 97.06 188 GLY A N 1
ATOM 1466 C CA . GLY A 1 188 ? 3.066 4.901 15.667 1.00 97.06 188 GLY A CA 1
ATOM 1467 C C . GLY A 1 188 ? 1.965 4.311 16.528 1.00 97.06 188 GLY A C 1
ATOM 1468 O O . GLY A 1 188 ? 1.978 3.140 16.905 1.00 97.06 188 GLY A O 1
ATOM 1469 N N . LYS A 1 189 ? 0.998 5.163 16.848 1.00 97.38 189 LYS A N 1
ATOM 1470 C CA . LYS A 1 189 ? -0.137 4.833 17.704 1.00 97.38 189 LYS A CA 1
ATOM 1471 C C . LYS A 1 189 ? -1.415 5.151 16.951 1.00 97.38 189 LYS A C 1
ATOM 1473 O O . LYS A 1 189 ? -1.601 6.273 16.474 1.00 97.38 189 LYS A O 1
ATOM 1478 N N . LEU A 1 190 ? -2.278 4.152 16.844 1.00 98.12 190 LEU A N 1
ATOM 1479 C CA . LEU A 1 190 ? -3.597 4.254 16.242 1.00 98.12 190 LEU A CA 1
ATOM 1480 C C . LEU A 1 190 ? -4.646 4.159 17.346 1.00 98.12 190 LEU A C 1
ATOM 1482 O O . LEU A 1 190 ? -4.547 3.323 18.239 1.00 98.12 190 LEU A O 1
ATOM 1486 N N . THR A 1 191 ? -5.673 4.991 17.288 1.00 98.38 191 THR A N 1
ATOM 1487 C CA . THR A 1 191 ? -6.813 4.921 18.199 1.00 98.38 191 THR A CA 1
ATOM 1488 C C . THR A 1 191 ? -7.967 4.230 17.493 1.00 98.38 191 THR A C 1
ATOM 1490 O O . THR A 1 191 ? -8.415 4.689 16.442 1.00 98.38 191 THR A O 1
ATOM 1493 N N . LEU A 1 192 ? -8.432 3.124 18.071 1.00 98.00 192 LEU A N 1
ATOM 1494 C CA . LEU A 1 192 ? -9.627 2.408 17.649 1.00 98.00 192 LEU A CA 1
ATOM 1495 C C . LEU A 1 192 ? -10.808 2.874 18.501 1.00 98.00 192 LEU A C 1
ATOM 1497 O O . LEU A 1 192 ? -10.838 2.605 19.702 1.00 98.00 192 LEU A O 1
ATOM 1501 N N . THR A 1 193 ? -11.778 3.539 17.883 1.00 97.25 193 THR A N 1
ATOM 1502 C CA . THR A 1 193 ? -12.925 4.157 18.559 1.00 97.25 193 THR A CA 1
ATOM 1503 C C . THR A 1 193 ? -14.234 3.573 18.025 1.00 97.25 193 THR A C 1
ATOM 1505 O O . THR A 1 193 ? -14.404 3.526 16.804 1.00 97.25 193 THR A O 1
ATOM 1508 N N . PRO A 1 194 ? -15.180 3.157 18.890 1.00 96.94 194 PRO A N 1
ATOM 1509 C CA . PRO A 1 194 ? -16.522 2.771 18.454 1.00 96.94 194 PRO A CA 1
ATOM 1510 C C . PRO A 1 194 ? -17.193 3.907 17.664 1.00 96.94 194 PRO A C 1
ATOM 1512 O O . PRO A 1 194 ? -17.136 5.063 18.078 1.00 96.94 194 PRO A O 1
ATOM 1515 N N . ALA A 1 195 ? -17.823 3.590 16.533 1.00 92.94 195 ALA A N 1
ATOM 1516 C CA . ALA A 1 195 ? -18.416 4.574 15.617 1.00 92.94 195 ALA A CA 1
ATOM 1517 C C . ALA A 1 195 ? -19.860 4.239 15.198 1.00 92.94 195 ALA A C 1
ATOM 1519 O O . ALA A 1 195 ? -20.467 4.961 14.413 1.00 92.94 195 ALA A O 1
ATOM 1520 N N . GLY A 1 196 ? -20.419 3.147 15.717 1.00 87.81 196 GLY A N 1
ATOM 1521 C CA . GLY A 1 196 ? -21.785 2.710 15.461 1.00 87.81 196 GLY A CA 1
ATOM 1522 C C . GLY A 1 196 ? -22.025 1.305 16.017 1.00 87.81 196 GLY A C 1
ATOM 1523 O O . GLY A 1 196 ? -21.091 0.704 16.550 1.00 87.81 196 GLY A O 1
ATOM 1524 N N . PRO A 1 197 ? -23.241 0.749 15.866 1.00 86.62 197 PRO A N 1
ATOM 1525 C CA . PRO A 1 197 ? -23.605 -0.549 16.441 1.00 86.62 197 PRO A CA 1
ATOM 1526 C C . PRO A 1 197 ? -22.657 -1.691 16.053 1.00 86.62 197 PRO A C 1
ATOM 1528 O O . PRO A 1 197 ? -22.350 -2.536 16.881 1.00 86.62 197 PRO A O 1
ATOM 1531 N N . ASN A 1 198 ? -22.156 -1.672 14.814 1.00 92.81 198 ASN A N 1
ATOM 1532 C CA . ASN A 1 198 ? -21.240 -2.677 14.267 1.00 92.81 198 ASN A CA 1
ATOM 1533 C C . ASN A 1 198 ? -20.040 -2.027 13.564 1.00 92.81 198 ASN A C 1
ATOM 1535 O O . ASN A 1 198 ? -19.523 -2.568 12.585 1.00 92.81 198 ASN A O 1
ATOM 1539 N N . GLN A 1 199 ? -19.629 -0.832 13.994 1.00 95.75 199 GLN A N 1
ATOM 1540 C CA . GLN A 1 199 ? -18.589 -0.062 13.312 1.00 95.75 199 GLN A CA 1
ATOM 1541 C C . GLN A 1 199 ? -17.602 0.566 14.288 1.00 95.75 199 GLN A C 1
ATOM 1543 O O . GLN A 1 199 ? -17.967 0.988 15.385 1.00 95.75 199 GLN A O 1
ATOM 1548 N N . ALA A 1 200 ? -16.351 0.681 13.851 1.00 96.12 200 ALA A N 1
ATOM 1549 C CA . ALA A 1 200 ? -15.325 1.456 14.535 1.00 96.12 200 ALA A CA 1
ATOM 1550 C C . ALA A 1 200 ? -14.469 2.222 13.531 1.00 96.12 200 ALA A C 1
ATOM 1552 O O . ALA A 1 200 ? -14.338 1.831 12.370 1.00 96.12 200 ALA A O 1
ATOM 1553 N N . VAL A 1 201 ? -13.867 3.305 14.002 1.00 97.31 201 VAL A N 1
ATOM 1554 C CA . VAL A 1 201 ? -12.858 4.064 13.269 1.00 97.31 201 VAL A CA 1
ATOM 1555 C C . VAL A 1 201 ? -11.502 3.786 13.894 1.00 97.31 201 VAL A C 1
ATOM 1557 O O . VAL A 1 201 ? -11.349 3.886 15.108 1.00 97.31 201 VAL A O 1
ATOM 1560 N N . LEU A 1 202 ? -10.520 3.459 13.062 1.00 97.62 202 LEU A N 1
ATOM 1561 C CA . LEU A 1 202 ? -9.116 3.351 13.437 1.00 97.62 202 LEU A CA 1
ATOM 1562 C C . LEU A 1 202 ? -8.351 4.505 12.799 1.00 97.62 202 LEU A C 1
ATOM 1564 O O . LEU A 1 202 ? -8.321 4.606 11.575 1.00 97.62 202 LEU A O 1
ATOM 1568 N N . ALA A 1 203 ? -7.732 5.372 13.593 1.00 98.06 203 ALA A N 1
ATOM 1569 C CA . ALA A 1 203 ? -7.000 6.514 13.053 1.00 98.06 203 ALA A CA 1
ATOM 1570 C C . ALA A 1 203 ? -5.753 6.852 13.867 1.00 98.06 203 ALA A C 1
ATOM 1572 O O . ALA A 1 203 ? -5.741 6.704 15.085 1.00 98.06 203 ALA A O 1
ATOM 1573 N N . GLY A 1 204 ? -4.713 7.348 13.205 1.00 97.88 204 GLY A N 1
ATOM 1574 C CA . GLY A 1 204 ? -3.508 7.811 13.884 1.00 97.88 204 GLY A CA 1
ATOM 1575 C C . GLY A 1 204 ? -2.384 8.176 12.927 1.00 97.88 204 GLY A C 1
ATOM 1576 O O . GLY A 1 204 ? -2.545 8.155 11.704 1.00 97.88 204 GLY A O 1
ATOM 1577 N N . LYS A 1 205 ? -1.241 8.544 13.501 1.00 97.56 205 LYS A N 1
ATOM 1578 C CA . LYS A 1 205 ? -0.013 8.812 12.749 1.00 97.56 205 LYS A CA 1
ATOM 1579 C C . LYS A 1 205 ? 0.805 7.536 12.633 1.00 97.56 205 LYS A C 1
ATOM 1581 O O . LYS A 1 205 ? 0.884 6.765 13.589 1.00 97.56 205 LYS A O 1
ATOM 1586 N N . VAL A 1 206 ? 1.409 7.348 11.467 1.00 96.31 206 VAL A N 1
ATOM 1587 C CA . VAL A 1 206 ? 2.306 6.231 11.177 1.00 96.31 206 VAL A CA 1
ATOM 1588 C C . VAL A 1 206 ? 3.615 6.763 10.620 1.00 96.31 206 VAL A C 1
ATOM 1590 O O . VAL A 1 206 ? 3.620 7.730 9.857 1.00 96.31 206 VAL A O 1
ATOM 1593 N N . ARG A 1 207 ? 4.710 6.114 11.001 1.00 95.06 207 ARG A N 1
ATOM 1594 C CA . ARG A 1 207 ? 6.051 6.353 10.477 1.00 95.06 207 ARG A CA 1
ATOM 1595 C C . ARG A 1 207 ? 6.621 5.037 9.981 1.00 95.06 207 ARG A C 1
ATOM 1597 O O . ARG A 1 207 ? 6.513 4.034 10.687 1.00 95.06 207 ARG A O 1
ATOM 1604 N N . MET A 1 208 ? 7.188 5.023 8.781 1.00 93.06 208 MET A N 1
ATOM 1605 C CA . MET A 1 208 ? 7.686 3.799 8.155 1.00 93.06 208 MET A CA 1
ATOM 1606 C C . MET A 1 208 ? 9.125 3.967 7.681 1.00 93.06 208 MET A C 1
ATOM 1608 O O . MET A 1 208 ? 9.440 4.899 6.940 1.00 93.06 208 MET A O 1
ATOM 1612 N N . ASP A 1 209 ? 9.994 3.062 8.122 1.00 91.44 209 ASP A N 1
ATOM 1613 C CA . ASP A 1 209 ? 11.428 3.128 7.838 1.00 91.44 209 ASP A CA 1
ATOM 1614 C C . ASP A 1 209 ? 11.733 2.513 6.477 1.00 91.44 209 ASP A C 1
ATOM 1616 O O . ASP A 1 209 ? 11.291 1.399 6.176 1.00 91.44 209 ASP A O 1
ATOM 1620 N N . LEU A 1 210 ? 12.524 3.205 5.660 1.00 83.88 210 LEU A N 1
ATOM 1621 C CA . LEU A 1 210 ? 13.001 2.647 4.400 1.00 83.88 210 LEU A CA 1
ATOM 1622 C C . LEU A 1 210 ? 14.076 1.567 4.659 1.00 83.88 210 LEU A C 1
ATOM 1624 O O . LEU A 1 210 ? 14.728 1.565 5.706 1.00 83.88 210 LEU A O 1
ATOM 1628 N N . PRO A 1 211 ? 14.259 0.607 3.734 1.00 80.25 211 PRO A N 1
ATOM 1629 C CA . PRO A 1 211 ? 15.346 -0.371 3.785 1.00 80.25 211 PRO A CA 1
ATOM 1630 C C . PRO A 1 211 ? 16.726 0.274 3.843 1.00 80.25 211 PRO A C 1
ATOM 1632 O O . PRO A 1 211 ? 17.620 -0.210 4.541 1.00 80.25 211 PRO A O 1
ATOM 1635 N N . ASP A 1 212 ? 16.897 1.386 3.131 1.00 78.12 212 ASP A N 1
ATOM 1636 C CA . ASP A 1 212 ? 18.100 2.185 3.240 1.00 78.12 212 ASP A CA 1
ATOM 1637 C C . ASP A 1 212 ? 18.008 3.090 4.482 1.00 78.12 212 ASP A C 1
ATOM 1639 O O . ASP A 1 212 ? 17.014 3.772 4.722 1.00 78.12 212 ASP A O 1
ATOM 1643 N N . ARG A 1 213 ? 19.066 3.086 5.299 1.00 67.38 213 ARG A N 1
ATOM 1644 C CA . ARG A 1 213 ? 19.123 3.859 6.552 1.00 67.38 213 ARG A CA 1
ATOM 1645 C C . ARG A 1 213 ? 19.475 5.341 6.357 1.00 67.38 213 ARG A C 1
ATOM 1647 O O . ARG A 1 213 ? 19.674 6.041 7.347 1.00 67.38 213 ARG A O 1
ATOM 1654 N N . LYS A 1 214 ? 19.677 5.798 5.119 1.00 78.69 214 LYS A N 1
ATOM 1655 C CA . LYS A 1 214 ? 20.117 7.166 4.796 1.00 78.69 214 LYS A CA 1
ATOM 1656 C C . LYS A 1 214 ? 18.946 8.055 4.388 1.00 78.69 214 LYS A C 1
ATOM 1658 O O . LYS A 1 214 ? 19.017 9.266 4.586 1.00 78.69 214 LYS A O 1
ATOM 1663 N N . SER A 1 215 ? 17.901 7.459 3.835 1.00 81.06 215 SER A N 1
ATOM 1664 C CA . SER A 1 215 ? 16.660 8.119 3.488 1.00 81.06 215 SER A CA 1
ATOM 1665 C C . SER A 1 215 ? 15.890 8.496 4.752 1.00 81.06 215 SER A C 1
ATOM 1667 O O . SER A 1 215 ? 15.819 7.703 5.698 1.00 81.06 215 SER A O 1
ATOM 1669 N N . PRO A 1 216 ? 15.287 9.697 4.793 1.00 87.38 216 PRO A N 1
ATOM 1670 C CA . PRO A 1 216 ? 14.255 10.004 5.766 1.00 87.38 216 PRO A CA 1
ATOM 1671 C C . PRO A 1 216 ? 13.161 8.934 5.701 1.00 87.38 216 PRO A C 1
ATOM 1673 O O . PRO A 1 216 ? 12.921 8.392 4.627 1.00 87.38 216 PRO A O 1
ATOM 1676 N N . PRO A 1 217 ? 12.493 8.612 6.812 1.00 89.88 217 PRO A N 1
ATOM 1677 C CA . PRO A 1 217 ? 11.361 7.701 6.784 1.00 89.88 217 PRO A CA 1
ATOM 1678 C C . PRO A 1 217 ? 10.132 8.372 6.172 1.00 89.88 217 PRO A C 1
ATOM 1680 O O . PRO A 1 217 ? 10.038 9.595 6.092 1.00 89.88 217 PRO A O 1
ATOM 1683 N N . PHE A 1 218 ? 9.159 7.553 5.792 1.00 91.00 218 PHE A N 1
ATOM 1684 C CA . PHE A 1 218 ? 7.827 8.034 5.459 1.00 91.00 218 PHE A CA 1
ATOM 1685 C C . PHE A 1 218 ? 7.097 8.445 6.738 1.00 91.00 218 PHE A C 1
ATOM 1687 O O . PHE A 1 218 ? 7.029 7.658 7.684 1.00 91.00 218 PHE A O 1
ATOM 1694 N N . ASP A 1 219 ? 6.479 9.622 6.736 1.00 91.69 219 ASP A N 1
ATOM 1695 C CA . ASP A 1 219 ? 5.553 10.064 7.777 1.00 91.69 219 ASP A CA 1
ATOM 1696 C C . ASP A 1 219 ? 4.159 10.280 7.162 1.00 91.69 219 ASP A C 1
ATOM 1698 O O . ASP A 1 219 ? 3.992 10.946 6.135 1.00 91.69 219 ASP A O 1
ATOM 1702 N N . GLY A 1 220 ? 3.129 9.718 7.798 1.00 93.75 220 GLY A N 1
ATOM 1703 C CA . GLY A 1 220 ? 1.771 9.770 7.268 1.00 93.75 220 GLY A CA 1
ATOM 1704 C C . GLY A 1 220 ? 0.667 9.601 8.303 1.00 93.75 220 GLY A C 1
ATOM 1705 O O . GLY A 1 220 ? 0.879 9.508 9.514 1.00 93.75 220 GLY A O 1
ATOM 1706 N N . THR A 1 221 ? -0.563 9.603 7.804 1.00 96.81 221 THR A N 1
ATOM 1707 C CA . THR A 1 221 ? -1.788 9.439 8.586 1.00 96.81 221 THR A CA 1
ATOM 1708 C C . THR A 1 221 ? -2.536 8.225 8.071 1.00 96.81 221 THR A C 1
ATOM 1710 O O . THR A 1 221 ? -2.870 8.166 6.893 1.00 96.81 221 THR A O 1
ATOM 1713 N N . PHE A 1 222 ? -2.827 7.284 8.962 1.00 97.06 222 PHE A N 1
ATOM 1714 C CA . PHE A 1 222 ? -3.698 6.151 8.688 1.00 97.06 222 PHE A CA 1
ATOM 1715 C C . PHE A 1 222 ? -5.110 6.469 9.179 1.00 97.06 222 PHE A C 1
ATOM 1717 O O . PHE A 1 222 ? -5.283 6.966 10.298 1.00 97.06 222 PHE A O 1
ATOM 1724 N N . ARG A 1 223 ? -6.124 6.162 8.368 1.00 97.19 223 ARG A N 1
ATOM 1725 C CA . ARG A 1 223 ? -7.540 6.210 8.753 1.00 97.19 223 ARG A CA 1
ATOM 1726 C C . ARG A 1 223 ? -8.273 5.031 8.142 1.00 97.19 223 ARG A C 1
ATOM 1728 O O . ARG A 1 223 ? -8.154 4.807 6.946 1.00 97.19 223 ARG A O 1
ATOM 1735 N N . ALA A 1 224 ? -9.074 4.319 8.920 1.00 95.94 224 ALA A N 1
ATOM 1736 C CA . ALA A 1 224 ? -9.912 3.242 8.420 1.00 95.94 224 ALA A CA 1
ATOM 1737 C C . ALA A 1 224 ? -11.246 3.158 9.155 1.00 95.94 224 ALA A C 1
ATOM 1739 O O . ALA A 1 224 ? -11.348 3.486 10.336 1.00 95.94 224 ALA A O 1
ATOM 1740 N N . VAL A 1 225 ? -12.257 2.670 8.444 1.00 95.62 225 VAL A N 1
ATOM 1741 C CA . VAL A 1 225 ? -13.536 2.233 8.994 1.00 95.62 225 VAL A CA 1
ATOM 1742 C C . VAL A 1 225 ? -13.553 0.712 8.994 1.00 95.62 225 VAL A C 1
ATOM 1744 O O . VAL A 1 225 ? -13.308 0.077 7.964 1.00 95.62 225 VAL A O 1
ATOM 1747 N N . LEU A 1 226 ? -13.872 0.142 10.149 1.00 94.69 226 LEU A N 1
ATOM 1748 C CA . LEU A 1 226 ? -14.083 -1.283 10.339 1.00 94.69 226 LEU A CA 1
ATOM 1749 C C . LEU A 1 226 ? -15.573 -1.570 10.453 1.00 94.69 226 LEU A C 1
ATOM 1751 O O . LEU A 1 226 ? -16.309 -0.818 11.091 1.00 94.69 226 LEU A O 1
ATOM 1755 N N . THR A 1 227 ? -16.009 -2.669 9.846 1.00 93.81 227 THR A N 1
ATOM 1756 C CA . THR A 1 227 ? -17.348 -3.238 10.038 1.00 93.81 227 THR A CA 1
ATOM 1757 C C . THR A 1 227 ? -17.221 -4.605 10.694 1.00 93.81 227 THR A C 1
ATOM 1759 O O . THR A 1 227 ? -16.382 -5.411 10.286 1.00 93.81 227 THR A O 1
ATOM 1762 N N . TYR A 1 228 ? -18.058 -4.859 11.694 1.00 92.69 228 TYR A N 1
ATOM 1763 C CA . TYR A 1 228 ? -18.041 -6.066 12.512 1.00 92.69 228 TYR A CA 1
ATOM 1764 C C . TYR A 1 228 ? -19.220 -6.991 12.199 1.00 92.69 228 TYR A C 1
ATOM 1766 O O . TYR A 1 228 ? -20.341 -6.533 11.983 1.00 92.69 228 TYR A O 1
ATOM 1774 N N . GLY A 1 229 ? -18.946 -8.294 12.189 1.00 89.69 229 GLY A N 1
ATOM 1775 C CA . GLY A 1 229 ? -19.934 -9.370 12.219 1.00 89.69 229 GLY A CA 1
ATOM 1776 C C . GLY A 1 229 ? -19.900 -10.112 13.558 1.00 89.69 229 GLY A C 1
ATOM 1777 O O . GLY A 1 229 ? -19.227 -9.698 14.502 1.00 89.69 229 GLY A O 1
ATOM 1778 N N . THR A 1 230 ? -20.588 -11.251 13.636 1.00 83.00 230 THR A N 1
ATOM 1779 C CA . THR A 1 230 ? -20.694 -12.077 14.854 1.00 83.00 230 THR A CA 1
ATOM 1780 C C . THR A 1 230 ? -19.359 -12.643 15.354 1.00 83.00 230 THR A C 1
ATOM 1782 O O . THR A 1 230 ? -19.253 -12.969 16.532 1.00 83.00 230 THR A O 1
ATOM 1785 N N . GLY A 1 231 ? -18.339 -12.736 14.492 1.00 80.12 231 GLY A N 1
ATOM 1786 C CA . GLY A 1 231 ? -17.017 -13.293 14.815 1.00 80.12 231 GLY A CA 1
ATOM 1787 C C . GLY A 1 231 ? -15.864 -12.285 14.889 1.00 80.12 231 GLY A C 1
ATOM 1788 O O . GLY A 1 231 ? -14.726 -12.698 15.097 1.00 80.12 231 GLY A O 1
ATOM 1789 N N . GLY A 1 232 ? -16.116 -10.983 14.711 1.00 87.00 232 GLY A N 1
ATOM 1790 C CA . GLY A 1 232 ? -15.067 -9.958 14.668 1.00 87.00 232 GLY A CA 1
ATOM 1791 C C . GLY A 1 232 ? -15.174 -9.035 13.458 1.00 87.00 232 GLY A C 1
ATOM 1792 O O . GLY A 1 232 ? -16.253 -8.857 12.894 1.00 87.00 232 GLY A O 1
ATOM 1793 N N . ALA A 1 233 ? -14.070 -8.378 13.101 1.00 86.25 233 ALA A N 1
ATOM 1794 C CA . ALA A 1 233 ? -14.038 -7.482 11.949 1.00 86.25 233 ALA A CA 1
ATOM 1795 C C . ALA A 1 233 ? -14.138 -8.298 10.651 1.00 86.25 233 ALA A C 1
ATOM 1797 O O . ALA A 1 233 ? -13.388 -9.248 10.462 1.00 86.25 233 ALA A O 1
ATOM 1798 N N . VAL A 1 234 ? -15.070 -7.918 9.776 1.00 87.00 234 VAL A N 1
ATOM 1799 C CA . VAL A 1 234 ? -15.346 -8.593 8.490 1.00 87.00 234 VAL A CA 1
ATOM 1800 C C . VAL A 1 234 ? -15.074 -7.693 7.289 1.00 87.00 234 VAL A C 1
ATOM 1802 O O . VAL A 1 234 ? -15.027 -8.144 6.149 1.00 87.00 234 VAL A O 1
ATOM 1805 N N . ARG A 1 235 ? -14.937 -6.383 7.523 1.00 89.81 235 ARG A N 1
ATOM 1806 C CA . ARG A 1 235 ? -14.603 -5.426 6.472 1.00 89.81 235 ARG A CA 1
ATOM 1807 C C . ARG A 1 235 ? -13.739 -4.303 7.010 1.00 89.81 235 ARG A C 1
ATOM 1809 O O . ARG A 1 235 ? -14.027 -3.761 8.076 1.00 89.81 235 ARG A O 1
ATOM 1816 N N . LEU A 1 236 ? -12.752 -3.905 6.220 1.00 91.94 236 LEU A N 1
ATOM 1817 C CA . LEU A 1 236 ? -11.927 -2.729 6.430 1.00 91.94 236 LEU A CA 1
ATOM 1818 C C . LEU A 1 236 ? -11.900 -1.898 5.150 1.00 91.94 236 LEU A C 1
ATOM 1820 O O . LEU A 1 236 ? -11.696 -2.419 4.056 1.00 91.94 236 LEU A O 1
ATOM 1824 N N . ARG A 1 237 ? -12.103 -0.590 5.295 1.00 93.25 237 ARG A N 1
ATOM 1825 C CA . ARG A 1 237 ? -11.833 0.397 4.245 1.00 93.25 237 ARG A CA 1
ATOM 1826 C C . ARG A 1 237 ? -11.016 1.516 4.848 1.00 93.25 237 ARG A C 1
ATOM 1828 O O . ARG A 1 237 ? -11.473 2.145 5.799 1.00 93.25 237 ARG A O 1
ATOM 1835 N N . GLY A 1 238 ? -9.826 1.748 4.323 1.00 93.75 238 GLY A N 1
ATOM 1836 C CA . GLY A 1 238 ? -8.904 2.721 4.877 1.00 93.75 238 GLY A CA 1
ATOM 1837 C C . GLY A 1 238 ? -8.102 3.468 3.835 1.00 93.75 238 GLY A C 1
ATOM 1838 O O . GLY A 1 238 ? -8.169 3.195 2.640 1.00 93.75 238 GLY A O 1
ATOM 1839 N N . VAL A 1 239 ? -7.357 4.443 4.326 1.00 94.44 239 VAL A N 1
ATOM 1840 C CA . VAL A 1 239 ? -6.443 5.262 3.554 1.00 94.44 239 VAL A CA 1
ATOM 1841 C C . VAL A 1 239 ? -5.204 5.565 4.391 1.00 94.44 239 VAL A C 1
ATOM 1843 O O . VAL A 1 239 ? -5.295 5.811 5.599 1.00 94.44 239 VAL A O 1
ATOM 1846 N N . VAL A 1 240 ? -4.049 5.544 3.737 1.00 94.50 240 VAL A N 1
ATOM 1847 C CA . VAL A 1 240 ? -2.799 6.115 4.237 1.00 94.50 240 VAL A CA 1
ATOM 1848 C C . VAL A 1 240 ? -2.435 7.291 3.347 1.00 94.50 240 VAL A C 1
ATOM 1850 O O . VAL A 1 240 ? -2.351 7.145 2.130 1.00 94.50 240 VAL A O 1
ATOM 1853 N N . GLU A 1 241 ? -2.216 8.450 3.956 1.00 93.44 241 GLU A N 1
ATOM 1854 C CA . GLU A 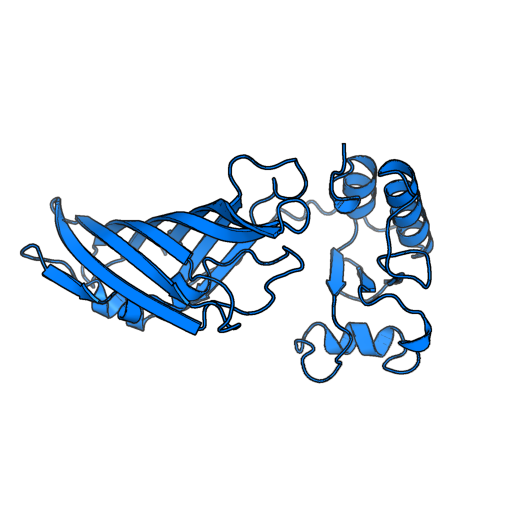1 241 ? -1.800 9.672 3.264 1.00 93.44 241 GLU A CA 1
ATOM 1855 C C . GLU A 1 241 ? -0.526 10.214 3.905 1.00 93.44 241 GLU A C 1
ATOM 1857 O O . GLU A 1 241 ? -0.461 10.353 5.131 1.00 93.44 241 GLU A O 1
ATOM 1862 N N . GLY A 1 242 ? 0.482 10.533 3.099 1.00 91.56 242 GLY A N 1
ATOM 1863 C CA . GLY A 1 242 ? 1.744 11.074 3.601 1.00 91.56 242 GLY A CA 1
ATOM 1864 C C . GLY A 1 242 ? 2.719 11.466 2.499 1.00 91.56 242 GLY A C 1
ATOM 1865 O O . GLY A 1 242 ? 2.362 11.499 1.320 1.00 91.56 242 GLY A O 1
ATOM 1866 N N . GLY A 1 243 ? 3.944 11.788 2.904 1.00 86.00 243 GLY A N 1
ATOM 1867 C CA . GLY A 1 243 ? 5.040 12.137 2.003 1.00 86.00 243 GLY A CA 1
ATOM 1868 C C . GLY A 1 243 ? 5.998 10.965 1.840 1.00 86.00 243 GLY A C 1
ATOM 1869 O O . GLY A 1 243 ? 6.583 10.506 2.818 1.00 86.00 243 GLY A O 1
ATOM 1870 N N . TYR A 1 244 ? 6.161 10.472 0.613 1.00 84.38 244 TYR A N 1
ATOM 1871 C CA . TYR A 1 244 ? 7.260 9.576 0.277 1.00 84.38 244 TYR A CA 1
ATOM 1872 C C . TYR A 1 244 ? 8.527 10.410 0.041 1.00 84.38 244 TYR A C 1
ATOM 1874 O O . TYR A 1 244 ? 8.533 11.234 -0.879 1.00 84.38 244 TYR A O 1
ATOM 1882 N N . PRO A 1 245 ? 9.595 10.218 0.826 1.00 82.25 245 PRO A N 1
ATOM 1883 C CA . PRO A 1 245 ? 10.807 11.002 0.674 1.00 82.25 245 PRO A CA 1
ATOM 1884 C C . PRO A 1 245 ? 11.554 10.545 -0.577 1.00 82.25 245 PRO A C 1
ATOM 1886 O O . PRO A 1 245 ? 12.006 9.405 -0.680 1.00 82.25 245 PRO A O 1
ATOM 1889 N N . ARG A 1 246 ? 11.706 11.455 -1.538 1.00 80.38 246 ARG A N 1
ATOM 1890 C CA . ARG A 1 246 ? 12.488 11.235 -2.753 1.00 80.38 246 ARG A CA 1
ATOM 1891 C C . ARG A 1 246 ? 13.630 12.230 -2.825 1.00 80.38 246 ARG A C 1
ATOM 1893 O O . ARG A 1 246 ? 13.422 13.428 -2.649 1.00 80.38 246 ARG A O 1
ATOM 1900 N N . PHE A 1 247 ? 14.831 11.752 -3.126 1.00 78.25 247 PHE A N 1
ATOM 1901 C CA . PHE A 1 247 ? 15.962 12.645 -3.336 1.00 78.25 247 PHE A CA 1
ATOM 1902 C C . PHE A 1 247 ? 15.834 13.351 -4.693 1.00 78.25 247 PHE A C 1
ATOM 1904 O O . PHE A 1 247 ? 15.869 12.712 -5.747 1.00 78.25 247 PHE A O 1
ATOM 1911 N N . ASP A 1 248 ? 15.680 14.674 -4.679 1.00 76.44 248 ASP A N 1
ATOM 1912 C CA . ASP A 1 248 ? 15.720 15.499 -5.881 1.00 76.44 248 ASP A CA 1
ATOM 1913 C C . ASP A 1 248 ? 17.170 15.876 -6.187 1.00 76.44 248 ASP A C 1
ATOM 1915 O O . ASP A 1 248 ? 17.757 16.762 -5.565 1.00 76.44 248 ASP A O 1
ATOM 1919 N N . TRP A 1 249 ? 17.746 15.214 -7.189 1.00 73.44 249 TRP A N 1
ATOM 1920 C CA . TRP A 1 249 ? 19.107 15.478 -7.651 1.00 73.44 249 TRP A CA 1
ATOM 1921 C C . TRP A 1 249 ? 19.312 16.894 -8.205 1.00 73.44 249 TRP A C 1
ATOM 1923 O O . TRP A 1 249 ? 20.445 17.369 -8.206 1.00 73.44 249 TRP A O 1
ATOM 1933 N N . ASN A 1 250 ? 18.257 17.586 -8.653 1.00 75.50 250 ASN A N 1
ATOM 1934 C CA . ASN A 1 250 ? 18.381 18.963 -9.142 1.00 75.50 250 ASN A CA 1
ATOM 1935 C C . ASN A 1 250 ? 18.518 19.962 -7.992 1.00 75.50 250 ASN A C 1
ATOM 1937 O O . ASN A 1 250 ? 19.203 20.971 -8.133 1.00 75.50 250 ASN A O 1
ATOM 1941 N N . GLN A 1 251 ? 17.846 19.691 -6.872 1.00 79.38 251 GLN A N 1
ATOM 1942 C CA . GLN A 1 251 ? 17.865 20.548 -5.684 1.00 79.38 251 GLN A CA 1
ATOM 1943 C C . GLN A 1 251 ? 18.852 20.062 -4.616 1.00 79.38 251 GLN A C 1
ATOM 1945 O O . GLN A 1 251 ? 19.101 20.776 -3.650 1.00 79.38 251 GLN A O 1
ATOM 1950 N N . VAL A 1 252 ? 19.426 18.867 -4.797 1.00 82.19 252 VAL A N 1
ATOM 1951 C CA . VAL A 1 252 ? 20.310 18.185 -3.836 1.00 82.19 252 VAL A CA 1
ATOM 1952 C C . VAL A 1 252 ? 19.655 18.127 -2.449 1.00 82.19 252 VAL A C 1
ATOM 1954 O O . VAL A 1 252 ? 20.272 18.395 -1.419 1.00 82.19 252 VAL A O 1
ATOM 1957 N N . ALA A 1 253 ? 18.362 17.812 -2.433 1.00 83.44 253 ALA A N 1
ATOM 1958 C CA . ALA A 1 253 ? 17.532 17.824 -1.239 1.00 83.44 253 ALA A CA 1
ATOM 1959 C C . ALA A 1 253 ? 16.482 16.714 -1.297 1.00 83.44 253 ALA A C 1
ATOM 1961 O O . ALA A 1 253 ? 16.091 16.254 -2.370 1.00 83.44 253 ALA A O 1
ATOM 1962 N N . TRP A 1 254 ? 16.008 16.295 -0.127 1.00 83.69 254 TRP A N 1
ATOM 1963 C CA . TRP A 1 254 ? 14.848 15.418 -0.025 1.00 83.69 254 TRP A CA 1
ATOM 1964 C C . TRP A 1 254 ? 13.572 16.219 -0.274 1.00 83.69 254 TRP A C 1
ATOM 1966 O O . TRP A 1 254 ? 13.384 17.288 0.305 1.00 83.69 254 TRP A O 1
ATOM 1976 N N . ALA A 1 255 ? 12.703 15.690 -1.126 1.00 82.75 255 ALA A N 1
ATOM 1977 C CA . ALA A 1 255 ? 11.387 16.229 -1.412 1.00 82.75 255 ALA A CA 1
ATOM 1978 C C . ALA A 1 255 ? 10.319 15.197 -1.047 1.00 82.75 255 ALA A C 1
ATOM 1980 O O . ALA A 1 255 ? 10.442 14.019 -1.387 1.00 82.75 255 ALA A O 1
ATOM 1981 N N . ASP A 1 256 ? 9.243 15.659 -0.417 1.00 84.12 256 ASP A N 1
ATOM 1982 C CA . ASP A 1 256 ? 8.101 14.809 -0.104 1.00 84.12 256 ASP A CA 1
ATOM 1983 C C . ASP A 1 256 ? 7.195 14.684 -1.320 1.00 84.12 256 ASP A C 1
ATOM 1985 O O . ASP A 1 256 ? 6.600 15.650 -1.804 1.00 84.12 256 ASP A O 1
ATOM 1989 N N . TRP A 1 257 ? 7.092 13.463 -1.824 1.00 83.56 257 TRP A N 1
ATOM 1990 C CA . TRP A 1 257 ? 6.179 13.105 -2.890 1.00 83.56 257 TRP A CA 1
ATOM 1991 C C . TRP A 1 257 ? 4.852 12.672 -2.276 1.00 83.56 257 TRP A C 1
ATOM 1993 O O . TRP A 1 257 ? 4.822 11.655 -1.580 1.00 83.56 257 TRP A O 1
ATOM 2003 N N . PRO A 1 258 ? 3.747 13.403 -2.510 1.00 87.00 258 PRO A N 1
ATOM 2004 C CA . PRO A 1 258 ? 2.473 13.061 -1.899 1.00 87.00 258 PRO A CA 1
ATOM 2005 C C . PRO A 1 258 ? 2.002 11.679 -2.359 1.00 87.00 258 PRO A C 1
ATOM 2007 O O . PRO A 1 258 ? 1.827 11.428 -3.556 1.00 87.00 258 PRO A O 1
ATOM 2010 N N . LEU A 1 259 ? 1.797 10.792 -1.395 1.00 87.31 259 LEU A N 1
ATOM 2011 C CA . LEU A 1 259 ? 1.393 9.411 -1.592 1.00 87.31 259 LEU A CA 1
ATOM 2012 C C . LEU A 1 259 ? 0.032 9.185 -0.936 1.00 87.31 259 LEU A C 1
ATOM 2014 O O . LEU A 1 259 ? -0.183 9.540 0.226 1.00 87.31 259 LEU A O 1
ATOM 2018 N N . THR A 1 260 ? -0.860 8.536 -1.673 1.00 89.44 260 THR A N 1
ATOM 2019 C CA . THR A 1 260 ? -2.134 8.040 -1.162 1.00 89.44 260 THR A CA 1
ATOM 2020 C C . THR A 1 260 ? -2.211 6.544 -1.412 1.00 89.44 260 THR A C 1
ATOM 2022 O O . THR A 1 260 ? -2.045 6.084 -2.543 1.00 89.44 260 THR A O 1
ATOM 2025 N N . VAL A 1 261 ? -2.496 5.785 -0.358 1.00 90.31 261 VAL A N 1
ATOM 2026 C CA . VAL A 1 261 ? -2.737 4.344 -0.435 1.00 90.31 261 VAL A CA 1
ATOM 2027 C C . VAL A 1 261 ? -4.138 4.060 0.068 1.00 90.31 261 VAL A C 1
ATOM 2029 O O . VAL A 1 261 ? -4.404 4.225 1.255 1.00 90.31 261 VAL A O 1
ATOM 2032 N N . ALA A 1 262 ? -5.038 3.642 -0.817 1.00 91.06 262 ALA A N 1
ATOM 2033 C CA . ALA A 1 262 ? -6.343 3.140 -0.403 1.00 91.06 262 ALA A CA 1
ATOM 2034 C C . ALA A 1 262 ? -6.227 1.662 -0.024 1.00 91.06 262 ALA A C 1
ATOM 2036 O O . ALA A 1 262 ? -5.568 0.889 -0.714 1.00 91.06 262 ALA A O 1
ATOM 2037 N N . ILE A 1 263 ? -6.876 1.275 1.067 1.00 91.06 263 ILE A N 1
ATOM 2038 C CA . ILE A 1 263 ? -6.842 -0.077 1.619 1.00 91.06 263 ILE A CA 1
ATOM 2039 C C . ILE A 1 263 ? -8.264 -0.612 1.636 1.00 91.06 263 ILE A C 1
ATOM 2041 O O . ILE A 1 263 ? -9.156 0.014 2.213 1.00 91.06 263 ILE A O 1
ATOM 2045 N N . GLU A 1 264 ? -8.485 -1.780 1.053 1.00 89.81 264 GLU A N 1
ATOM 2046 C CA . GLU A 1 264 ? -9.759 -2.482 1.173 1.00 89.81 264 GLU A CA 1
ATOM 2047 C C . GLU A 1 264 ? -9.530 -3.932 1.573 1.00 89.81 264 GLU A C 1
ATOM 2049 O O . GLU A 1 264 ? -8.649 -4.598 1.038 1.00 89.81 264 GLU A O 1
ATOM 2054 N N . SER A 1 265 ? -10.357 -4.446 2.476 1.00 86.69 265 SER A N 1
ATOM 2055 C CA . SER A 1 265 ? -10.584 -5.882 2.540 1.00 86.69 265 SER A CA 1
ATOM 2056 C C . SER A 1 265 ? -11.746 -6.225 1.616 1.00 86.69 265 SER A C 1
ATOM 2058 O O . SER A 1 265 ? -12.758 -5.507 1.574 1.00 86.69 265 SER A O 1
ATOM 2060 N N . ARG A 1 266 ? -11.638 -7.333 0.881 1.00 67.31 266 ARG A N 1
ATOM 2061 C CA . ARG A 1 266 ? -12.845 -7.895 0.286 1.00 67.31 266 ARG A CA 1
ATOM 2062 C C . ARG A 1 266 ? -13.716 -8.465 1.405 1.00 67.31 266 ARG A C 1
ATOM 2064 O O . ARG A 1 266 ? -13.181 -9.030 2.353 1.00 67.31 266 ARG A O 1
ATOM 2071 N N . PRO A 1 267 ? -15.037 -8.281 1.337 1.00 50.31 267 PRO A N 1
ATOM 2072 C CA . PRO A 1 267 ? -15.939 -9.171 2.039 1.00 50.31 267 PRO A CA 1
ATOM 2073 C C . PRO A 1 267 ? -15.938 -10.534 1.334 1.00 50.31 267 PRO A C 1
ATOM 2075 O O . PRO A 1 267 ? -15.844 -10.573 0.101 1.00 50.31 267 PRO A O 1
ATOM 2078 N N . ASP A 1 268 ? -16.080 -11.597 2.117 1.00 46.12 268 ASP A N 1
ATOM 2079 C CA . ASP A 1 268 ? -16.690 -12.838 1.633 1.00 46.12 268 ASP A CA 1
ATOM 2080 C C . ASP A 1 268 ? -18.097 -12.552 1.068 1.00 46.12 268 ASP A C 1
ATOM 2082 O O . ASP A 1 268 ? -18.813 -11.688 1.646 1.00 46.12 268 ASP A O 1
#

Radius of gyration: 21.44 Å; chains: 1; bounding box: 51×40×61 Å

Secondary structure (DSSP, 8-state):
----GGGSHHHHHHHTTSEEEEEE-S-GGG--TTTHHHHHHTTGGGGGGG---EEEEEE-TTS-EEEEEESSSSSS---TT--HHHHHHHHHHHHHHTS-TTT---------PPP-SSEEEEEEEESSS-GGG-SPEEEEEE-HHHHHHTPPPSS-EEEEGGGGHHHHTT-S-TTSTT--S--SEEEEEEEEEEEETTEEEEEEEEEEE-SSSSSPPEEEEEEEEEEEETTEEEEEEEEEEEEEEEEETTTTEEEEEEEEEEEEPPP-

Sequence (268 aa):
MRGSSLSHPEVVEALRPFIVTFWGQSNNERLPDDVLPLHQASGGASHFATGSNVRCFVLDADGRLLHWFNGFPNHTGNPMGRSSDEFAAYYVREINRSGAGRTARRAEMPLKLPEVGNGVRLFIRFTGQRDAHASPVVEAVESLDEWKTLSPPTSAREIDAAKLSRWLRLCYPAGVNEQLEPYTGVHGKLTLTPAGPNQAVLAGKVRMDLPDRKSPPFDGTFRAVLTYGTGGAVRLRGVVEGGYPRFDWNQVAWADWPLTVAIESRPD